Protein 9D14 (pdb70)

Foldseek 3Di:
DDAAWAEKEWEQAPVRFIWIFFTWGFHPPDQPPCWKKWKAKQNHTQPPFIWDADNVGTIFGWDADPVRDTDGHRIDGRVSVVSNVDDAAKMKMKMWIADPVPGIDIHIDIYHYYYLQAAEEEEEPACQQFLHRPDDDLPGHGFAQQQVLQVVLVVLRHAYEYEYADAPVCSVVSVVSQQPDAHPNGGHDDHGYDYQVVNRDDPVSLLVVLLSVQVSHDPVDQRYAAYTEADVVRLVSVVSNRYDLQRYWHAYSVQWIQRRVVRDTDHSVVCSVCCCVRNNRDD

Nearest PDB structures (foldseek):
  6tzy-assembly1_A  TM=9.898E-01  e=9.055E-57  Tetrahymena thermophila
  6tzy-assembly2_B  TM=9.937E-01  e=1.934E-54  Tetrahymena thermophila
  7lhk-assembly1_A  TM=9.441E-01  e=2.029E-53  Tetrahymena thermophila SB210
  6tzz-assembly1_A  TM=9.486E-01  e=2.876E-52  Tetrahymena thermophila
  6tzy-assembly3_C  TM=9.852E-01  e=1.298E-51  Tetrahymena thermophila

Radius of gyration: 19.46 Å; Cα contacts (8 Å, |Δi|>4): 618; chains: 1; bounding box: 43×50×58 Å

Sequence (283 aa):
SFSGVVDIIVVRQPDDSLKSMMPFHIRFGTLKVLDINIQITTVNDKKIEDVFMLMLPEGACYFPELNAKNEIQKKLRPSSAILKKFNLKNGYNKIQFIAESDLQGKQLIEGKIYLYNYDTKLVISDVNGTVTKSDSTIIGKEWTHDDIAELYTNIQKNGYKMVYLSSRPLYFYNYTQGYLKGIIQNGFTMPDGPILLSPDQIISSEFKGALLKDLRRVFPEEVNPIFAGFGNRDTDATACLYAGVIIIDNIFIINEQSQVEILGKQEKSSYKKINEKIQELFPRLP

InterPro domains:
  IPR013209 Lipin/Ned1/Smp2 (LNS2) [PF08235] (94-318)
  IPR023214 HAD superfamily [G3DSA:3.40.50.1000] (138-295)
  IPR026058 LIPIN family [PTHR12181] (90-319)
  IPR031315 LNS2/PITP [SM00775] (142-298)
  IPR036412 HAD-like superfamily [SSF56784] (138-281)

Solvent-accessible surface area: 14258 Å² total; per-residue (Å²): 137,22,51,6,6,8,6,0,0,0,0,75,9,81,111,88,28,13,98,6,10,21,0,31,0,33,8,24,89,19,174,69,45,160,62,48,0,75,1,12,4,41,106,149,162,11,133,109,5,90,0,52,17,27,101,98,10,5,1,17,4,30,59,98,32,113,160,116,92,96,72,120,68,62,112,10,38,26,59,31,0,100,86,2,118,20,121,110,20,96,0,53,0,30,0,18,0,105,7,152,119,49,35,141,47,87,14,93,9,49,0,8,3,8,41,76,79,21,45,0,0,1,0,16,2,18,3,0,0,3,69,77,90,123,136,65,148,28,153,51,188,23,0,99,30,0,0,35,0,0,36,30,0,49,164,13,30,1,64,0,0,4,5,6,66,63,64,23,165,23,1,79,46,5,38,28,17,9,167,51,14,124,28,128,66,66,65,14,18,80,7,0,5,6,5,5,54,40,50,13,140,53,128,196,112,42,12,50,15,0,72,46,0,38,156,10,3,16,160,136,37,99,1,4,50,0,1,4,2,17,116,120,105,14,8,70,7,5,70,156,2,38,5,104,72,61,16,1,3,20,3,50,110,131,30,80,0,54,0,35,28,93,153,60,126,8,25,5,65,108,0,17,130,58,13,117,127,20,0,62,193,56,183

Structure (mmCIF, N/CA/C/O backbone):
data_9D14
#
_entry.id   9D14
#
_cell.length_a   60.812
_cell.length_b   60.812
_cell.length_c   159.664
_cell.angle_alpha   90.000
_cell.angle_beta   90.000
_cell.angle_gamma   90.000
#
_symmetry.space_group_name_H-M   'P 43 2 2'
#
loop_
_entity.id
_entity.type
_entity.pdbx_description
1 polymer 'Nuclear elongation and deformation protein'
2 non-polymer 'MAGNESIUM ION'
3 non-polymer GLYCEROL
4 water water
#
loop_
_atom_site.group_PDB
_atom_site.id
_atom_site.type_symbol
_atom_site.label_atom_id
_atom_site.label_alt_id
_atom_site.label_comp_id
_atom_site.labe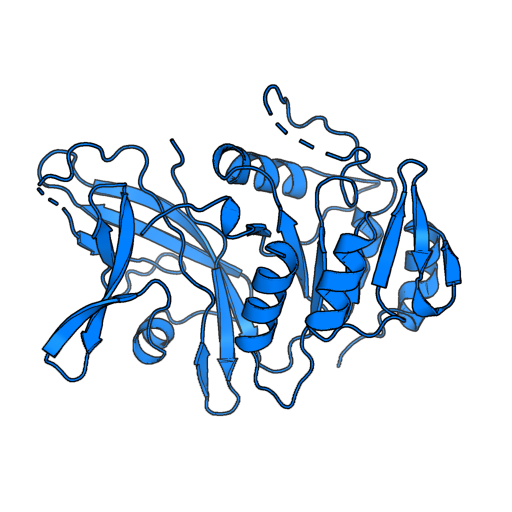l_asym_id
_atom_site.label_entity_id
_atom_site.label_seq_id
_atom_site.pdbx_PDB_ins_code
_atom_site.Cartn_x
_atom_site.Cartn_y
_atom_site.Cartn_z
_atom_site.occupancy
_atom_site.B_iso_or_equiv
_atom_site.auth_seq_id
_atom_site.auth_comp_id
_atom_site.auth_asym_id
_atom_site.auth_atom_id
_atom_site.pdbx_PDB_model_num
ATOM 1 N N . SER A 1 1 ? -7.36193 -0.28643 -19.02279 1.000 79.39247 20 SER A N 1
ATOM 2 C CA . SER A 1 1 ? -7.62338 -1.48065 -19.81081 1.000 81.69941 20 SER A CA 1
ATOM 3 C C . SER A 1 1 ? -6.63594 -2.60194 -19.49729 1.000 80.31215 20 SER A C 1
ATOM 4 O O . SER A 1 1 ? -5.58384 -2.38586 -18.90651 1.000 89.15732 20 SER A O 1
ATOM 11 N N . PHE A 1 2 ? -7.00274 -3.80464 -19.92136 1.000 76.97642 21 PHE A N 1
ATOM 12 C CA . PHE A 1 2 ? -6.28631 -5.01291 -19.54290 1.000 58.74968 21 PHE A CA 1
ATOM 13 C C . PHE A 1 2 ? -4.95100 -5.14820 -20.27335 1.000 64.18826 21 PHE A C 1
ATOM 14 O O . PHE A 1 2 ? -4.83192 -4.83764 -21.46648 1.000 59.21516 21 PHE A O 1
ATOM 31 N N . SER A 1 3 ? -3.94995 -5.65631 -19.54461 1.000 58.84793 22 SER A N 1
ATOM 32 C CA . SER A 1 3 ? -2.65033 -6.01182 -20.10887 1.000 52.95241 22 SER A CA 1
ATOM 33 C C . SER A 1 3 ? -2.31550 -7.43747 -19.68387 1.000 44.85916 22 SER A C 1
ATOM 34 O O . SER A 1 3 ? -2.09936 -7.70864 -18.49130 1.000 47.87373 22 SER A O 1
ATOM 42 N N . GLY A 1 4 ? -2.32861 -8.36748 -20.63431 1.000 43.51575 23 GLY A N 1
ATOM 43 C CA . GLY A 1 4 ? -2.00802 -9.73289 -20.28810 1.000 38.25758 23 GLY A CA 1
ATOM 44 C C . GLY A 1 4 ? -2.50181 -10.74853 -21.30595 1.000 31.29289 23 GLY A C 1
ATOM 45 O O . GLY A 1 4 ? -2.90426 -10.42274 -22.41899 1.000 30.47848 23 GLY A O 1
ATOM 49 N N . VAL A 1 5 ? -2.45340 -11.98642 -20.86868 1.000 28.47272 24 VAL A N 1
ATOM 50 C CA . VAL A 1 5 ? -2.81257 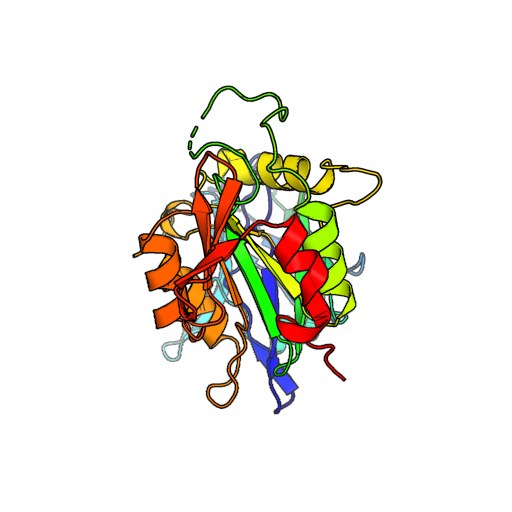-13.11816 -21.71357 1.000 31.00968 24 VAL A CA 1
ATOM 51 C C . VAL A 1 5 ? -3.76160 -14.03931 -20.94397 1.000 29.83845 24 VAL A C 1
ATOM 52 O O . VAL A 1 5 ? -3.49129 -14.45998 -19.80751 1.000 29.89741 24 VAL A O 1
ATOM 65 N N . VAL A 1 6 ? -4.88317 -14.35014 -21.56812 1.000 26.10213 25 VAL A N 1
ATOM 66 C CA . VAL A 1 6 ? -5.74808 -15.36971 -20.99614 1.000 23.93356 25 VAL A CA 1
ATOM 67 C C . VAL A 1 6 ? -5.10228 -16.73442 -21.20880 1.000 28.74645 25 VAL A C 1
ATOM 68 O O . VAL A 1 6 ? -4.57339 -17.03536 -22.29015 1.000 24.68174 25 VAL A O 1
ATOM 81 N N . ASP A 1 7 ? -5.02581 -17.52865 -20.14105 1.000 24.15996 26 ASP A N 1
ATOM 82 C CA . ASP A 1 7 ? -4.36959 -18.82908 -20.20358 1.000 23.59073 26 ASP A CA 1
ATOM 83 C C . ASP A 1 7 ? -4.78475 -19.59014 -21.45186 1.000 25.39006 26 ASP A C 1
ATOM 84 O O . ASP A 1 7 ? -5.96776 -19.68960 -21.77732 1.000 26.08239 26 ASP A O 1
ATOM 93 N N . ILE A 1 8 ? -3.82991 -20.25723 -22.07297 1.000 23.37991 27 ILE A N 1
ATOM 94 C CA . ILE A 1 8 ? -4.04272 -20.87396 -23.37340 1.000 24.28794 27 ILE A CA 1
ATOM 95 C C . ILE A 1 8 ? -3.93295 -22.36684 -23.20261 1.000 25.22249 27 ILE A C 1
ATOM 96 O O . ILE A 1 8 ? -3.07310 -22.83504 -22.44504 1.000 25.67122 27 ILE A O 1
ATOM 112 N N . ILE A 1 9 ? -4.85025 -23.10405 -23.83879 1.000 25.96620 28 ILE A N 1
ATOM 113 C CA . ILE A 1 9 ? -4.86691 -24.55878 -23.82292 1.000 25.40943 28 ILE A CA 1
ATOM 114 C C . ILE A 1 9 ? -4.61614 -25.07720 -25.23170 1.000 25.22941 28 ILE A C 1
ATOM 115 O O . ILE A 1 9 ? -5.27015 -24.63985 -26.18697 1.000 26.32232 28 ILE A O 1
ATOM 131 N N . VAL A 1 10 ? -3.76061 -26.08684 -25.31159 1.000 25.55979 29 VAL A N 1
ATOM 132 C CA . VAL A 1 10 ? -3.28423 -26.72959 -26.53526 1.000 27.88114 29 VAL A CA 1
ATOM 133 C C . VAL A 1 10 ? -3.40109 -28.21782 -26.27543 1.000 28.77148 29 VAL A C 1
ATOM 134 O O . VAL A 1 10 ? -3.12223 -28.68538 -25.16119 1.000 28.68694 29 VAL A O 1
ATOM 147 N N . VAL A 1 11 ? -3.86636 -28.94907 -27.27851 1.000 30.40941 30 VAL A N 1
ATOM 148 C CA . VAL A 1 11 ? -4.05360 -30.38773 -27.17135 1.000 26.65240 30 VAL A CA 1
ATOM 149 C C . VAL A 1 11 ? -3.36411 -31.08786 -28.35361 1.000 26.51567 30 VAL A C 1
ATOM 150 O O . VAL A 1 11 ? -3.66351 -30.82684 -29.53041 1.000 36.26505 30 VAL A O 1
ATOM 163 N N . ARG A 1 12 ? -2.53459 -32.04609 -28.01656 1.000 29.70143 31 ARG A N 1
ATOM 164 C CA . ARG A 1 12 ? -1.89094 -32.90609 -28.99286 1.000 34.52873 31 ARG A CA 1
ATOM 165 C C . ARG A 1 12 ? -2.86273 -33.98292 -29.44232 1.000 41.75162 31 ARG A C 1
ATOM 166 O O . ARG A 1 12 ? -3.44525 -34.68264 -28.60669 1.000 38.57951 31 ARG A O 1
ATOM 187 N N . GLN A 1 13 ? -3.05925 -34.08931 -30.78779 1.000 38.27173 32 GLN A N 1
ATOM 188 C CA . GLN A 1 13 ? -3.98527 -35.02842 -31.37931 1.000 43.21443 32 GLN A CA 1
ATOM 189 C C . GLN A 1 13 ? -3.28688 -36.34871 -31.57246 1.000 44.42094 32 GLN A C 1
ATOM 190 O O . GLN A 1 13 ? -2.05268 -36.41743 -31.57304 1.000 43.11263 32 GLN A O 1
ATOM 204 N N . PRO A 1 14 ? -4.04603 -37.43501 -31.69887 1.000 43.16634 33 PRO A N 1
ATOM 205 C CA . PRO A 1 14 ? -3.39042 -38.74419 -31.91357 1.000 59.86407 33 PRO A CA 1
ATOM 206 C C . PRO A 1 14 ? -2.64297 -38.90103 -33.24402 1.000 50.36313 33 PRO A C 1
ATOM 207 O O . PRO A 1 14 ? -1.84984 -39.85518 -33.37685 1.000 48.57792 33 PRO A O 1
ATOM 218 N N . ASP A 1 15 ? -2.87484 -38.02601 -34.21992 1.000 48.72143 34 ASP A N 1
ATOM 219 C CA . ASP A 1 15 ? -2.03890 -37.95612 -35.41383 1.000 59.79074 34 ASP A CA 1
ATOM 220 C C . ASP A 1 15 ? -0.83024 -37.05200 -35.22048 1.000 56.21204 34 ASP A C 1
ATOM 221 O O . ASP A 1 15 ? -0.11554 -36.77949 -36.18130 1.000 61.21498 34 ASP A O 1
ATOM 230 N N . ASP A 1 16 ? -0.61640 -36.55322 -34.01053 1.000 53.15309 35 ASP A N 1
ATOM 231 C CA . ASP A 1 16 ? 0.51548 -35.74194 -33.54829 1.000 56.22500 35 ASP A CA 1
ATOM 232 C C . ASP A 1 16 ? 0.37545 -34.25263 -33.92321 1.000 50.99609 35 ASP A C 1
ATOM 233 O O . ASP A 1 16 ? 1.23457 -33.44923 -33.54224 1.000 53.99145 35 ASP A O 1
ATOM 242 N N . SER A 1 17 ? -0.69237 -33.84894 -34.60670 1.000 50.15949 36 SER A N 1
ATOM 243 C CA . SER A 1 17 ? -0.95942 -32.43288 -34.80251 1.000 43.10809 36 SER A CA 1
ATOM 244 C C . SER A 1 17 ? -1.35774 -31.76933 -33.46684 1.000 41.87308 36 SER A C 1
ATOM 245 O O . SER A 1 17 ? -1.57587 -32.42114 -32.43382 1.000 38.72840 36 SER A O 1
ATOM 253 N N . LEU A 1 18 ? -1.42538 -30.44583 -33.49377 1.000 40.95343 37 LEU A N 1
ATOM 254 C CA . LEU A 1 18 ? -1.79532 -29.65459 -32.33184 1.000 38.01675 37 LEU A CA 1
ATOM 255 C C . LEU A 1 18 ? -2.97376 -28.75289 -32.66318 1.000 40.45631 37 LEU A C 1
ATOM 256 O O . LEU A 1 18 ? -3.02828 -28.14651 -33.73033 1.000 40.01592 37 LEU A O 1
ATOM 272 N N . LYS A 1 19 ? -3.89657 -28.65270 -31.72084 1.000 34.47260 38 LYS A N 1
ATOM 273 C CA . LYS A 1 19 ? -5.03858 -27.76115 -31.77849 1.000 34.44198 38 LYS A CA 1
ATOM 274 C C . LYS A 1 19 ? -4.99109 -26.91054 -30.51682 1.000 36.60740 38 LYS A C 1
ATOM 275 O O . LYS A 1 19 ? -4.54362 -27.36361 -29.45061 1.000 29.11212 38 LYS A O 1
ATOM 294 N N . SER A 1 20 ? -5.44193 -25.67089 -30.62299 1.000 31.03641 39 SER A N 1
ATOM 295 C CA . SER A 1 20 ? -5.48538 -24.85851 -29.42300 1.000 30.94062 39 SER A CA 1
ATOM 296 C C . SER A 1 20 ? -6.81330 -24.14310 -29.37118 1.000 30.31809 39 SER A C 1
ATOM 297 O O . SER A 1 20 ? -7.48485 -23.97299 -30.38625 1.000 30.69356 39 SER A O 1
ATOM 305 N N . MET A 1 21 ? -7.14638 -23.69374 -28.15417 1.000 25.94100 40 MET A N 1
ATOM 306 C CA A MET A 1 21 ? -8.17256 -22.69583 -27.94546 0.537 31.24163 40 MET A CA 1
ATOM 307 C CA B MET A 1 21 ? -8.18106 -22.70131 -27.95025 0.463 31.10004 40 MET A CA 1
ATOM 308 C C . MET A 1 21 ? -7.67355 -21.35257 -28.48010 1.000 31.85920 40 MET A C 1
ATOM 309 O O . MET A 1 21 ? -6.47300 -21.18280 -28.71331 1.000 29.70079 40 MET A O 1
ATOM 334 N N . PRO A 1 22 ? -8.56997 -20.36329 -28.63616 1.000 32.44204 41 PRO A N 1
ATOM 335 C CA . PRO A 1 22 ? -8.13980 -19.04928 -29.13658 1.000 31.04191 41 PRO A CA 1
ATOM 336 C C . PRO A 1 22 ? -7.17211 -18.35679 -28.19302 1.000 35.58762 41 PRO A C 1
ATOM 337 O O . PRO A 1 22 ? -7.20617 -18.49669 -26.96287 1.000 29.39124 41 PRO A O 1
ATOM 348 N N . PHE A 1 23 ? -6.25708 -17.64341 -28.80274 1.000 24.98940 42 PHE A N 1
ATOM 349 C CA . PHE A 1 23 ? -5.33040 -16.80024 -28.05605 1.000 29.22845 42 PHE A CA 1
ATOM 350 C C . PHE A 1 23 ? -5.96359 -15.44128 -27.80990 1.000 35.13443 42 PHE A C 1
ATOM 351 O O . PHE A 1 23 ? -6.27885 -14.73778 -28.76128 1.000 34.23616 42 PHE A O 1
ATOM 368 N N . HIS A 1 24 ? -6.13178 -15.05756 -26.54959 1.000 31.14189 43 HIS A N 1
ATOM 369 C CA . HIS A 1 24 ? -6.62445 -13.73178 -26.17664 1.000 27.39215 43 HIS A CA 1
ATOM 370 C C . HIS A 1 24 ? -5.48837 -13.02751 -25.45903 1.000 28.62682 43 HIS A C 1
ATOM 371 O O . HIS A 1 24 ? -5.20329 -13.33972 -24.29846 1.000 27.96647 43 HIS A O 1
ATOM 385 N N . ILE A 1 25 ? -4.85458 -12.09087 -26.14503 1.000 30.35409 44 ILE A N 1
ATOM 386 C CA . ILE A 1 25 ? -3.78518 -11.30040 -25.56136 1.000 35.06830 44 ILE A CA 1
ATOM 387 C C . ILE A 1 25 ? -4.01991 -9.83358 -25.87707 1.000 35.99319 44 ILE A C 1
ATOM 388 O O . ILE A 1 25 ? -4.48065 -9.48827 -26.97087 1.000 41.97174 44 ILE A O 1
ATOM 404 N N . ARG A 1 26 ? -3.66081 -8.97477 -24.92571 1.000 41.56284 45 ARG A N 1
ATOM 405 C CA . ARG A 1 26 ? -3.88404 -7.54277 -25.03920 1.000 45.04565 45 ARG A CA 1
ATOM 406 C C . ARG A 1 26 ? -2.67238 -6.79652 -24.50133 1.000 45.70667 45 ARG A C 1
ATOM 407 O O . ARG A 1 26 ? -2.16523 -7.12021 -23.42463 1.000 35.38455 45 ARG A O 1
ATOM 428 N N . PHE A 1 27 ? -2.23186 -5.78910 -25.22932 1.000 55.11768 46 PHE A N 1
ATOM 429 C CA . PHE A 1 27 ? -1.19777 -4.87736 -24.75341 1.000 53.29804 46 PHE A CA 1
ATOM 430 C C . PHE A 1 27 ? -1.89151 -3.61831 -24.27171 1.000 69.17325 46 PHE A C 1
ATOM 431 O O . PHE A 1 27 ? -2.48348 -2.89111 -25.07974 1.000 76.10475 46 PHE A O 1
ATOM 448 N N . GLY A 1 28 ? -1.86730 -3.40596 -22.94647 1.000 62.87872 47 GLY A N 1
ATOM 449 C CA . GLY A 1 28 ? -2.53772 -2.27476 -22.33540 1.000 79.37411 47 GLY A CA 1
ATOM 450 C C . GLY A 1 28 ? -1.81881 -0.96329 -22.56113 1.000 96.51970 47 GLY A C 1
ATOM 451 O O . GLY A 1 28 ? -2.45213 0.07115 -22.80798 1.000 96.30928 47 GLY A O 1
ATOM 455 N N . THR A 1 29 ? -0.48759 -0.99944 -22.47960 1.000 113.92911 48 THR A N 1
ATOM 456 C CA . THR A 1 29 ? 0.29570 0.21121 -22.69462 1.000 110.52696 48 THR A CA 1
ATOM 457 C C . THR A 1 29 ? 0.04109 0.78318 -24.08478 1.000 109.58142 48 THR A C 1
ATOM 458 O O . THR A 1 29 ? -0.26621 1.97211 -24.23321 1.000 113.56321 48 THR A O 1
ATOM 469 N N . LEU A 1 30 ? 0.15840 -0.05367 -25.11654 1.000 113.36993 49 LEU A N 1
ATOM 470 C CA . LEU A 1 30 ? 0.06483 0.43296 -26.48720 1.000 113.98888 49 LEU A CA 1
ATOM 471 C C . LEU A 1 30 ? -1.25207 1.16435 -26.70557 1.000 105.27252 49 LEU A C 1
ATOM 472 O O . LEU A 1 30 ? -2.31501 0.73776 -26.24514 1.000 101.91132 49 LEU A O 1
ATOM 488 N N . LYS A 1 31 ? -1.16297 2.28097 -27.41321 1.000 104.27485 50 LYS A N 1
ATOM 489 C CA . LYS A 1 31 ? -2.26411 3.21522 -27.56897 1.000 114.90746 50 LYS A CA 1
ATOM 490 C C . LYS A 1 31 ? -2.43562 3.55706 -29.03783 1.000 103.83533 50 LYS A C 1
ATOM 491 O O . LYS A 1 31 ? -3.37254 3.09446 -29.69554 1.000 104.46650 50 LYS A O 1
ATOM 510 N N . VAL A 1 32 ? -1.51982 4.37743 -29.54421 1.000 110.02833 51 VAL A N 1
ATOM 511 C CA . VAL A 1 32 ? -1.48734 4.78987 -30.93924 1.000 118.07669 51 VAL A CA 1
ATOM 512 C C . VAL A 1 32 ? -0.98640 3.63625 -31.79971 1.000 109.49735 51 VAL A C 1
ATOM 513 O O . VAL A 1 32 ? 0.21724 3.49959 -32.05273 1.000 108.24430 51 VAL A O 1
ATOM 526 N N . LEU A 1 33 ? -1.91101 2.79393 -32.25100 1.000 111.59212 52 LEU A N 1
ATOM 527 C CA . LEU A 1 33 ? -1.56060 1.71944 -33.16501 1.000 113.81202 52 LEU A CA 1
ATOM 528 C C . LEU A 1 33 ? -1.35431 2.18751 -34.60000 1.000 118.15854 52 LEU A C 1
ATOM 529 O O . LEU A 1 33 ? -0.81910 1.41823 -35.40379 1.000 126.37245 52 LEU A O 1
ATOM 545 N N . ASP A 1 34 ? -1.74099 3.41265 -34.94228 1.000 108.00791 53 ASP A N 1
ATOM 546 C CA . ASP A 1 34 ? -1.68916 3.85445 -36.33243 1.000 107.30359 53 ASP A CA 1
ATOM 547 C C . ASP A 1 34 ? -0.31896 3.56098 -36.92624 1.000 106.59234 53 ASP A C 1
ATOM 548 O O . ASP A 1 34 ? -0.13571 3.64078 -38.13452 1.000 112.37714 53 ASP A O 1
ATOM 557 N N . ILE A 1 38 ? 3.58287 -2.34185 -35.81601 1.000 65.45722 57 ILE A N 1
ATOM 558 C CA . ILE A 1 38 ? 3.63833 -3.19830 -34.62143 1.000 57.92732 57 ILE A CA 1
ATOM 559 C C . ILE A 1 38 ? 3.65184 -4.67156 -34.99659 1.000 59.10090 57 ILE A C 1
ATOM 560 O O . ILE A 1 38 ? 2.70162 -5.18389 -35.56451 1.000 65.81621 57 ILE A O 1
ATOM 576 N N . ASN A 1 39 ? 4.73485 -5.35717 -34.66195 1.000 57.56134 58 ASN A N 1
ATOM 577 C CA . ASN A 1 39 ? 4.84587 -6.80120 -34.81372 1.000 51.34382 58 ASN A CA 1
ATOM 578 C C . ASN A 1 39 ? 4.99534 -7.40656 -33.42609 1.000 45.24126 58 ASN A C 1
ATOM 579 O O . ASN A 1 39 ? 5.66914 -6.82202 -32.56083 1.000 43.62829 58 ASN A O 1
ATOM 590 N N . ILE A 1 40 ? 4.39126 -8.57857 -33.22079 1.000 40.70083 59 ILE A N 1
ATOM 591 C CA . ILE A 1 40 ? 4.44548 -9.27623 -31.93782 1.000 38.19694 59 ILE A CA 1
ATOM 592 C C . ILE A 1 40 ? 5.23876 -10.56413 -32.11977 1.000 46.97251 59 ILE A C 1
ATOM 593 O O . ILE A 1 40 ? 4.88280 -11.40996 -32.94166 1.000 40.32114 59 ILE A O 1
ATOM 609 N N . GLN A 1 41 ? 6.27579 -10.73538 -31.31713 1.000 36.94656 60 GLN A N 1
ATOM 610 C CA . GLN A 1 41 ? 7.09772 -11.93239 -31.29974 1.000 35.70997 60 GLN A CA 1
ATOM 611 C C . GLN A 1 41 ? 6.79455 -12.71427 -30.03492 1.000 39.83268 60 GLN A C 1
ATOM 612 O O . GLN A 1 41 ? 6.13944 -12.19650 -29.13411 1.000 35.18031 60 GLN A O 1
ATOM 626 N N . ILE A 1 42 ? 7.23701 -13.97762 -29.99318 1.000 38.35537 61 ILE A N 1
ATOM 627 C CA . ILE A 1 42 ? 6.83492 -14.94031 -28.96343 1.000 36.05832 61 ILE A CA 1
ATOM 628 C C . ILE A 1 42 ? 8.05451 -15.65855 -28.41049 1.000 38.43428 61 ILE A C 1
ATOM 629 O O . ILE A 1 42 ? 8.95094 -16.04583 -29.16331 1.000 39.03234 61 ILE A O 1
ATOM 645 N N . THR A 1 43 ? 8.08747 -15.85507 -27.10125 1.000 34.87495 62 THR A N 1
ATOM 646 C CA A THR A 1 43 ? 9.09417 -16.69884 -26.46446 0.779 37.05571 62 THR A CA 1
ATOM 647 C CA B THR A 1 43 ? 9.09262 -16.70937 -26.48396 0.221 37.21425 62 THR A CA 1
ATOM 648 C C . THR A 1 43 ? 8.35064 -17.67980 -25.57978 1.000 37.60888 62 THR A C 1
ATOM 649 O O . THR A 1 43 ? 7.37205 -17.30340 -24.92115 1.000 37.01429 62 THR A O 1
ATOM 668 N N . VAL A 1 44 ? 8.77069 -18.94192 -25.61711 1.000 38.80829 63 VAL A N 1
ATOM 669 C CA . VAL A 1 44 ? 8.13574 -20.02185 -24.85075 1.000 34.64152 63 VAL A CA 1
ATOM 670 C C . VAL A 1 44 ? 9.21897 -20.64908 -23.99604 1.000 44.01518 63 VAL A C 1
ATOM 671 O O . VAL A 1 44 ? 10.23936 -21.09401 -24.53070 1.000 40.18680 63 VAL A O 1
ATOM 684 N N . ASN A 1 45 ? 9.00026 -20.68608 -22.67631 1.000 37.99407 64 ASN A N 1
ATOM 685 C CA . ASN A 1 45 ? 9.98463 -21.22174 -21.73314 1.000 41.71433 64 ASN A CA 1
ATOM 686 C C . ASN A 1 45 ? 11.33820 -20.54551 -21.91163 1.000 42.40664 64 ASN A C 1
ATOM 687 O O . ASN A 1 45 ? 12.38477 -21.18605 -21.85366 1.000 43.08786 64 ASN A O 1
ATOM 698 N N . ASP A 1 46 ? 11.29733 -19.23867 -22.16123 1.000 47.13744 65 ASP A N 1
ATOM 699 C CA . ASP A 1 46 ? 12.47356 -18.38921 -22.25505 1.000 46.21991 65 ASP A CA 1
ATOM 700 C C . ASP A 1 46 ? 13.29355 -18.67245 -23.49904 1.000 48.97899 65 ASP A C 1
ATOM 701 O O . ASP A 1 46 ? 14.47663 -18.36362 -23.52413 1.000 52.64891 65 ASP A O 1
ATOM 710 N N . LYS A 1 47 ? 12.69237 -19.23056 -24.55244 1.000 46.18284 66 LYS A N 1
ATOM 711 C CA . LYS A 1 47 ? 13.36648 -19.43777 -25.83312 1.000 51.56174 66 LYS A CA 1
ATOM 712 C C . LYS A 1 47 ? 12.57070 -18.71118 -26.91837 1.000 52.61260 66 LYS A C 1
ATOM 713 O O . LYS A 1 47 ? 11.38331 -18.98066 -27.12389 1.000 42.29715 66 LYS A O 1
ATOM 732 N N . LYS A 1 48 ? 13.20786 -17.77146 -27.59991 1.000 42.02500 67 LYS A N 1
ATOM 733 C CA . LYS A 1 48 ? 12.54547 -17.08400 -28.70173 1.000 44.67175 67 LYS A CA 1
ATOM 734 C C . LYS A 1 48 ? 12.11004 -18.09527 -29.75995 1.000 50.97948 67 LYS A C 1
ATOM 735 O O . LYS A 1 48 ? 12.86130 -19.01379 -30.10730 1.000 48.02109 67 LYS A O 1
ATOM 754 N N . ILE A 1 49 ? 10.87438 -17.96107 -30.23162 1.000 42.04925 68 ILE A N 1
ATOM 755 C CA . ILE A 1 49 ? 10.36171 -18.79980 -31.30671 1.000 45.03057 68 ILE A CA 1
ATOM 756 C C . ILE A 1 49 ? 10.59135 -18.07962 -32.62668 1.000 50.66171 68 ILE A C 1
ATOM 757 O O . ILE A 1 49 ? 10.09375 -16.96872 -32.83279 1.000 48.06711 68 ILE A O 1
ATOM 773 N N . GLU A 1 50 ? 11.29357 -18.73282 -33.53781 1.000 48.28946 69 GLU A N 1
ATOM 774 C CA . GLU A 1 50 ? 11.58475 -18.15482 -34.84114 1.000 50.37244 69 GLU A CA 1
ATOM 775 C C . GLU A 1 50 ? 10.46945 -18.44014 -35.83583 1.000 54.35090 69 GLU A C 1
ATOM 776 O O . GLU A 1 50 ? 9.81961 -19.48803 -35.78764 1.000 61.84824 69 GLU A O 1
ATOM 788 N N . ASP A 1 51 ? 10.25624 -17.48906 -36.75238 1.000 59.87485 70 ASP A N 1
ATOM 789 C CA . ASP A 1 51 ? 9.29571 -17.65245 -37.84818 1.000 77.48114 70 ASP A CA 1
ATOM 790 C C . ASP A 1 51 ? 7.85415 -17.72118 -37.34819 1.000 66.61043 70 ASP A C 1
ATOM 791 O O . ASP A 1 51 ? 6.99447 -18.36343 -37.96197 1.000 72.47503 70 ASP A O 1
ATOM 800 N N . VAL A 1 52 ? 7.57013 -17.08851 -36.22167 1.000 56.93631 71 VAL A N 1
ATOM 801 C CA . VAL A 1 52 ? 6.20433 -16.94446 -35.74161 1.000 56.27440 71 VAL A CA 1
ATOM 802 C C . VAL A 1 52 ? 5.98588 -15.49349 -35.34009 1.000 47.61019 71 VAL A C 1
ATOM 803 O O . VAL A 1 52 ? 6.82778 -14.88710 -34.67416 1.000 51.90561 71 VAL A O 1
ATOM 816 N N . PHE A 1 53 ? 4.85817 -14.93067 -35.74625 1.000 45.82673 72 PHE A N 1
ATOM 817 C CA . PHE A 1 53 ? 4.55208 -13.55879 -35.37957 1.000 47.08965 72 PHE A CA 1
ATOM 818 C C . PHE A 1 53 ? 3.04738 -13.35612 -35.34524 1.000 44.65448 72 PHE A C 1
ATOM 819 O O . PHE A 1 53 ? 2.29221 -14.07904 -35.98334 1.000 42.33316 72 PHE A O 1
ATOM 836 N N . MET A 1 54 ? 2.62164 -12.36683 -34.57827 1.000 39.83033 73 MET A N 1
ATOM 837 C CA . MET A 1 54 ? 1.23809 -11.95120 -34.50436 1.000 39.67827 73 MET A CA 1
ATOM 838 C C . MET A 1 54 ? 1.21249 -10.48349 -34.90532 1.000 38.58875 73 MET A C 1
ATOM 839 O O . MET A 1 54 ? 2.24518 -9.78323 -34.92982 1.000 38.26970 73 MET A O 1
ATOM 853 N N . LEU A 1 55 ? 0.01392 -10.02691 -35.22727 1.000 37.18374 74 LEU A N 1
ATOM 854 C CA . LEU A 1 55 ? -0.23277 -8.63845 -35.57988 1.000 40.26687 74 LEU A CA 1
ATOM 855 C C . LEU A 1 55 ? -1.31015 -8.12432 -34.64348 1.000 34.27779 74 LEU A C 1
ATOM 856 O O . LEU A 1 55 ? -1.95438 -8.90050 -33.94261 1.000 38.45700 74 LEU A O 1
ATOM 872 N N . MET A 1 56 ? -1.49376 -6.80515 -34.62257 1.000 43.25859 75 MET A N 1
ATOM 873 C CA . MET A 1 56 ? -2.40498 -6.16624 -33.67921 1.000 41.22066 75 MET A CA 1
ATOM 874 C C . MET A 1 56 ? -3.42755 -5.28768 -34.38575 1.000 48.19666 75 MET A C 1
ATOM 875 O O . MET A 1 56 ? -3.08863 -4.54509 -35.30701 1.000 48.99592 75 MET A O 1
ATOM 889 N N . LEU A 1 57 ? -4.66883 -5.35449 -33.91678 1.000 49.16632 76 LEU A N 1
ATOM 890 C CA . LEU A 1 57 ? -5.76250 -4.53370 -34.39992 1.000 54.37656 76 LEU A CA 1
ATOM 891 C C . LEU A 1 57 ? -5.75628 -3.19393 -33.68324 1.000 71.49603 76 LEU A C 1
ATOM 892 O O . LEU A 1 57 ? -5.15469 -3.06468 -32.61483 1.000 62.51528 76 LEU A O 1
ATOM 908 N N . PRO A 1 58 ? -6.43895 -2.18232 -34.24201 1.000 78.92716 77 PRO A N 1
ATOM 909 C CA . PRO A 1 58 ? -6.47860 -0.86318 -33.57066 1.000 87.48350 77 PRO A CA 1
ATOM 910 C C . PRO A 1 58 ? -6.90397 -0.94431 -32.10922 1.000 79.14372 77 PRO A C 1
ATOM 911 O O . PRO A 1 58 ? -6.30463 -0.28754 -31.24814 1.000 74.81392 77 PRO A O 1
ATOM 922 N N . GLU A 1 59 ? -7.92766 -1.74619 -31.80965 1.000 74.63023 78 GLU A N 1
ATOM 923 C CA . GLU A 1 59 ? -8.43003 -1.91529 -30.44854 1.000 87.86708 78 GLU A CA 1
ATOM 924 C C . GLU A 1 59 ? -7.48098 -2.68805 -29.52840 1.000 79.01023 78 GLU A C 1
ATOM 925 O O . GLU A 1 59 ? -7.76654 -2.78838 -28.33011 1.000 92.00430 78 GLU A O 1
ATOM 937 N N . GLY A 1 60 ? -6.37102 -3.22745 -30.04000 1.000 68.40589 79 GLY A N 1
ATOM 938 C CA . GLY A 1 60 ? -5.34639 -3.85087 -29.21548 1.000 58.41525 79 GLY A CA 1
ATOM 939 C C . GLY A 1 60 ? -5.30889 -5.37450 -29.23170 1.000 47.15482 79 GLY A C 1
ATOM 940 O O . GLY A 1 60 ? -4.30707 -5.95563 -28.78009 1.000 53.90742 79 GLY A O 1
ATOM 944 N N . ALA A 1 61 ? -6.35232 -6.03946 -29.72208 1.000 56.45245 80 ALA A N 1
ATOM 945 C CA . ALA A 1 61 ? -6.34113 -7.49593 -29.80094 1.000 52.95563 80 ALA A CA 1
ATOM 946 C C . ALA A 1 61 ? -5.40232 -7.96694 -30.91133 1.000 48.02649 80 ALA A C 1
ATOM 947 O O . ALA A 1 61 ? -5.34662 -7.38906 -32.00891 1.000 44.45266 80 ALA A O 1
ATOM 954 N N . CYS A 1 62 ? -4.63948 -9.00796 -30.59376 1.000 41.69931 81 CYS A N 1
ATOM 955 C CA . CYS A 1 62 ? -3.64094 -9.59769 -31.47735 1.000 35.06876 81 CYS A CA 1
ATOM 956 C C . CYS A 1 62 ? -4.12232 -10.86864 -32.15889 1.000 35.43198 81 CYS A C 1
ATOM 957 O O . CYS A 1 62 ? -4.93250 -11.60741 -31.62429 1.000 34.98236 81 CYS A O 1
ATOM 965 N N . TYR A 1 63 ? -3.57213 -11.11881 -33.33911 1.000 31.65862 82 TYR A N 1
ATOM 966 C CA . TYR A 1 63 ? -4.00641 -12.24225 -34.15349 1.000 35.70451 82 TYR A CA 1
ATOM 967 C C . TYR A 1 63 ? -2.83815 -12.82172 -34.94675 1.000 35.45178 82 TYR A C 1
ATOM 968 O O . TYR A 1 63 ? -1.78047 -12.19202 -35.16203 1.000 31.54393 82 TYR A O 1
ATOM 986 N N . PHE A 1 64 ? -3.08234 -14.03778 -35.42107 1.000 35.21304 83 PHE A N 1
ATOM 987 C CA . PHE A 1 64 ? -2.17206 -14.71461 -36.33178 1.000 32.54556 83 PHE A CA 1
ATOM 988 C C . PHE A 1 64 ? -2.62680 -14.47556 -37.76333 1.000 41.11344 83 PHE A C 1
ATOM 989 O O . PHE A 1 64 ? -3.76976 -14.80781 -38.09191 1.000 33.08176 83 PHE A O 1
ATOM 1006 N N . PRO A 1 65 ? -1.81343 -13.86521 -38.62130 1.000 36.82530 84 PRO A N 1
ATOM 1007 C CA . PRO A 1 65 ? -2.24953 -13.66991 -40.01732 1.000 35.35371 84 PRO A CA 1
ATOM 1008 C C . PRO A 1 65 ? -2.14080 -14.99408 -40.75756 1.000 46.71081 84 PRO A C 1
ATOM 1009 O O . PRO A 1 65 ? -1.13039 -15.69649 -40.65162 1.000 43.09581 84 PRO A O 1
ATOM 1020 N N . GLU A 1 66 ? -3.18694 -15.31807 -41.52090 1.000 43.80923 85 GLU A N 1
ATOM 1021 C CA . GLU A 1 66 ? -3.28292 -16.59160 -42.23070 1.000 41.87514 85 GLU A CA 1
ATOM 1022 C C . GLU A 1 66 ? -3.97897 -16.32839 -43.54421 1.000 46.92436 85 GLU A C 1
ATOM 1023 O O . GLU A 1 66 ? -5.07124 -15.76090 -43.54902 1.000 47.46317 85 GLU A O 1
ATOM 1035 N N . LEU A 1 67 ? -3.36062 -16.76057 -44.63347 1.000 46.98154 86 LEU A N 1
ATOM 1036 C CA . LEU A 1 67 ? -3.94256 -16.59636 -45.95382 1.000 48.98696 86 LEU A CA 1
ATOM 1037 C C . LEU A 1 67 ? -5.12608 -17.54325 -46.12129 1.000 44.51992 86 LEU A C 1
ATOM 1038 O O . LEU A 1 67 ? -5.19171 -18.60930 -45.49316 1.000 45.21476 86 LEU A O 1
ATOM 1054 N N . ASN A 1 68 ? -6.13380 -17.08230 -46.86360 1.000 51.26605 87 ASN A N 1
ATOM 1055 C CA . ASN A 1 68 ? -7.24111 -17.94676 -47.22417 1.000 56.35927 87 ASN A CA 1
ATOM 1056 C C . ASN A 1 68 ? -7.03510 -18.32985 -48.69543 1.000 47.77496 87 ASN A C 1
ATOM 1057 O O . ASN A 1 68 ? -6.07286 -17.90595 -49.35223 1.000 49.23122 87 ASN A O 1
ATOM 1068 N N . ALA A 1 69 ? -7.94115 -19.15392 -49.22096 1.000 49.50947 88 ALA A N 1
ATOM 1069 C CA . ALA A 1 69 ? -7.76282 -19.65534 -50.58849 1.000 54.27579 88 ALA A CA 1
ATOM 1070 C C . ALA A 1 69 ? -7.97647 -18.58014 -51.64812 1.000 59.78606 88 ALA A C 1
ATOM 1071 O O . ALA A 1 69 ? -7.71804 -18.82984 -52.84867 1.000 57.38808 88 ALA A O 1
ATOM 1078 N N . LYS A 1 70 ? -8.43173 -17.38898 -51.24237 1.000 53.74062 89 LYS A N 1
ATOM 1079 C CA . LYS A 1 70 ? -8.49533 -16.25762 -52.16704 1.000 57.15953 89 LYS A CA 1
ATOM 1080 C C . LYS A 1 70 ? -7.27836 -15.36490 -52.02199 1.000 61.40910 89 LYS A C 1
ATOM 1081 O O . LYS A 1 70 ? -7.24230 -14.27415 -52.59965 1.000 59.26975 89 LYS A O 1
ATOM 1100 N N . ASN A 1 71 ? -6.28844 -15.80178 -51.24020 1.000 54.34577 90 ASN A N 1
ATOM 1101 C CA . ASN A 1 71 ? -5.04072 -15.06190 -51.03764 1.000 59.66746 90 ASN A CA 1
ATOM 1102 C C . ASN A 1 71 ? -5.29493 -13.71200 -50.35688 1.000 60.73610 90 ASN A C 1
ATOM 1103 O O . ASN A 1 71 ? -4.61685 -12.71414 -50.60399 1.000 64.56081 90 ASN A O 1
ATOM 1114 N N . GLU A 1 72 ? -6.26272 -13.70132 -49.45732 1.000 54.34852 91 GLU A N 1
ATOM 1115 C CA . GLU A 1 72 ? -6.54362 -12.59357 -48.55758 1.000 54.62038 91 GLU A CA 1
ATOM 1116 C C . GLU A 1 72 ? -6.07602 -12.98052 -47.18040 1.000 52.69797 91 GLU A C 1
ATOM 1117 O O . GLU A 1 72 ? -6.19291 -14.14671 -46.79879 1.000 52.01399 91 GLU A O 1
ATOM 1129 N N . ILE A 1 73 ? -5.59804 -11.99290 -46.42199 1.000 54.24458 92 ILE A N 1
ATOM 1130 C CA . ILE A 1 73 ? -5.15860 -12.22030 -45.04822 1.000 46.13252 92 ILE A CA 1
ATOM 1131 C C . ILE A 1 73 ? -6.36983 -12.36255 -44.14092 1.000 49.33444 92 ILE A C 1
ATOM 1132 O O . ILE A 1 73 ? -7.22525 -11.47826 -44.09016 1.000 56.86384 92 ILE A O 1
ATOM 1148 N N . GLN A 1 74 ? -6.45727 -13.49033 -43.44857 1.000 40.49436 93 GLN A N 1
ATOM 1149 C CA . GLN A 1 74 ? -7.47561 -13.74354 -42.45033 1.000 41.33507 93 GLN A CA 1
ATOM 1150 C C . GLN A 1 74 ? -6.84357 -13.53645 -41.07141 1.000 42.69950 93 GLN A C 1
ATOM 1151 O O . GLN A 1 74 ? -5.67162 -13.84919 -40.84339 1.000 44.64522 93 GLN A O 1
ATOM 1165 N N . LYS A 1 75 ? -7.63884 -13.04100 -40.14039 1.000 39.54398 94 LYS A N 1
ATOM 1166 C CA . LYS A 1 75 ? -7.15978 -12.71671 -38.79478 1.000 37.38794 94 LYS A CA 1
ATOM 1167 C C . LYS A 1 75 ? -7.63708 -13.82022 -37.85156 1.000 42.25385 94 LYS A C 1
ATOM 1168 O O . LYS A 1 75 ? -8.81475 -13.88721 -37.48862 1.000 52.64875 94 LYS A O 1
ATOM 1187 N N . LYS A 1 76 ? -6.72777 -14.71643 -37.49495 1.000 37.82500 95 LYS A N 1
ATOM 1188 C CA . LYS A 1 76 ? -7.05399 -15.89393 -36.70617 1.000 32.28996 95 LYS A CA 1
ATOM 1189 C C . LYS A 1 76 ? -6.63322 -15.73133 -35.25215 1.000 35.17564 95 LYS A C 1
ATOM 1190 O O . LYS A 1 76 ? -5.53268 -15.27418 -34.95663 1.000 29.99969 95 LYS A O 1
ATOM 1209 N N . LEU A 1 77 ? -7.49305 -16.15678 -34.34477 1.000 36.95049 96 LEU A N 1
ATOM 1210 C CA . LEU A 1 77 ? -7.08950 -16.26185 -32.95189 1.000 33.80027 96 LEU A CA 1
ATOM 1211 C C . LEU A 1 77 ? -6.50800 -17.62126 -32.64629 1.000 34.04042 96 LEU A C 1
ATOM 1212 O O . LEU A 1 77 ? -5.84931 -17.78854 -31.61313 1.000 33.59310 96 LEU A O 1
ATOM 1228 N N . ARG A 1 78 ? -6.74149 -18.60781 -33.51464 1.000 29.97348 97 ARG A N 1
ATOM 1229 C CA . ARG A 1 78 ? -6.24342 -19.95903 -33.26356 1.000 36.91529 97 ARG A CA 1
ATOM 1230 C C . ARG A 1 78 ? -5.15449 -20.23692 -34.27985 1.000 41.58159 97 ARG A C 1
ATOM 1231 O O . ARG A 1 78 ? -5.45811 -20.30524 -35.47924 1.000 43.84821 97 ARG A O 1
ATOM 1252 N N . PRO A 1 79 ? -3.90455 -20.43030 -33.86533 1.000 39.53885 98 PRO A N 1
ATOM 1253 C CA . PRO A 1 79 ? -2.82658 -20.64194 -34.83517 1.000 40.42806 98 PRO A CA 1
ATOM 1254 C C . PRO A 1 79 ? -2.86800 -22.06046 -35.41341 1.000 47.66854 98 PRO A C 1
ATOM 1255 O O . PRO A 1 79 ? -3.45367 -22.99005 -34.85528 1.000 35.89751 98 PRO A O 1
ATOM 1266 N N . SER A 1 80 ? -2.23657 -22.21780 -36.57286 1.000 43.55584 99 SER A N 1
ATOM 1267 C CA . SER A 1 80 ? -2.18154 -23.52581 -37.20083 1.000 41.29204 99 SER A CA 1
ATOM 1268 C C . SER A 1 80 ? -1.31210 -24.47430 -36.38804 1.000 37.75889 99 SER A C 1
ATOM 1269 O O . SER A 1 80 ? -0.55473 -24.07218 -35.49813 1.000 39.12691 99 SER A O 1
ATOM 1277 N N . SER A 1 81 ? -1.46034 -25.76713 -36.69066 1.000 39.15824 100 SER A N 1
ATOM 1278 C CA . SER A 1 81 ? -0.70107 -26.78699 -35.97848 1.000 44.46592 100 SER A CA 1
ATOM 1279 C C . SER A 1 81 ? 0.79598 -26.60840 -36.23985 1.000 46.85619 100 SER A C 1
ATOM 1280 O O . SER A 1 81 ? 1.62231 -26.78019 -35.33880 1.000 42.42547 100 SER A O 1
ATOM 1288 N N . ALA A 1 82 ? 1.17635 -26.30725 -37.48381 1.000 44.09395 101 ALA A N 1
ATOM 1289 C CA . ALA A 1 82 ? 2.59145 -26.05557 -37.76995 1.000 51.12686 101 ALA A CA 1
ATOM 1290 C C . ALA A 1 82 ? 3.18326 -24.92431 -36.90690 1.000 46.68315 101 ALA A C 1
ATOM 1291 O O . ALA A 1 82 ? 4.29431 -25.05502 -36.36622 1.000 49.09664 101 ALA A O 1
ATOM 1298 N N . ILE A 1 83 ? 2.46103 -23.81235 -36.73446 1.000 42.52315 102 ILE A N 1
ATOM 1299 C CA . ILE A 1 83 ? 2.95276 -22.76890 -35.82312 1.000 45.99368 102 ILE A CA 1
ATOM 1300 C C . ILE A 1 83 ? 3.07877 -23.30463 -34.39490 1.000 46.51092 102 ILE A C 1
ATOM 1301 O O . ILE A 1 83 ? 4.07363 -23.07415 -33.69264 1.000 41.80495 102 ILE A O 1
ATOM 1317 N N . LEU A 1 84 ? 2.04779 -23.98613 -33.91619 1.000 45.03464 103 LEU A N 1
ATOM 1318 C CA . LEU A 1 84 ? 2.09026 -24.45154 -32.53498 1.000 36.12924 103 LEU A CA 1
ATOM 1319 C C . LEU A 1 84 ? 3.25714 -25.41069 -32.30837 1.000 39.44202 103 LEU A C 1
ATOM 1320 O O . LEU A 1 84 ? 3.87532 -25.40329 -31.23461 1.000 41.30668 103 LEU A O 1
ATOM 1336 N N . LYS A 1 85 ? 3.56151 -26.26683 -33.30170 1.000 38.56682 104 LYS A N 1
ATOM 1337 C CA . LYS A 1 85 ? 4.67808 -27.20330 -33.14433 1.000 49.21010 104 LYS A CA 1
ATOM 1338 C C . LYS A 1 85 ? 5.99869 -26.46671 -32.92149 1.000 43.87486 104 LYS A C 1
ATOM 1339 O O . LYS A 1 85 ? 6.93152 -27.01097 -32.30871 1.000 46.50600 104 LYS A O 1
ATOM 1358 N N . LYS A 1 86 ? 6.12044 -25.26242 -33.48419 1.000 43.70033 105 LYS A N 1
ATOM 1359 C CA . LYS A 1 86 ? 7.33900 -24.47731 -33.33065 1.000 47.90499 105 LYS A CA 1
ATOM 1360 C C . LYS A 1 86 ? 7.51660 -23.98467 -31.90793 1.000 49.80696 105 LYS A C 1
ATOM 1361 O O . LYS A 1 86 ? 8.62276 -23.57538 -31.54496 1.000 47.14756 105 LYS A O 1
ATOM 1380 N N . PHE A 1 87 ? 6.45643 -24.00975 -31.09325 1.000 46.07956 106 PHE A N 1
ATOM 1381 C CA . PHE A 1 87 ? 6.59359 -23.58749 -29.70666 1.000 39.65385 106 PHE A CA 1
ATOM 1382 C C . PHE A 1 87 ? 7.45779 -24.53274 -28.88462 1.000 40.43300 106 PHE A C 1
ATOM 1383 O O . PHE A 1 87 ? 7.96003 -24.12842 -27.83343 1.000 41.54922 106 PHE A O 1
ATOM 1400 N N . ASN A 1 88 ? 7.57233 -25.79807 -29.29315 1.000 42.81596 107 ASN A N 1
ATOM 1401 C CA . ASN A 1 88 ? 8.28994 -26.83293 -28.53951 1.000 40.62950 107 ASN A CA 1
ATOM 1402 C C . ASN A 1 88 ? 7.71518 -26.98226 -27.13536 1.000 42.64061 107 ASN A C 1
ATOM 1403 O O . ASN A 1 88 ? 8.43724 -27.08523 -26.14123 1.000 39.13634 107 ASN A O 1
ATOM 1414 N N . LEU A 1 89 ? 6.38994 -26.98678 -27.05553 1.000 41.08140 108 LEU A N 1
ATOM 1415 C CA . LEU A 1 89 ? 5.74475 -27.03253 -25.74778 1.000 40.45151 108 LEU A CA 1
ATOM 1416 C C . LEU A 1 89 ? 6.07250 -28.33106 -25.01832 1.000 46.48520 108 LEU A C 1
ATOM 1417 O O . LEU A 1 89 ? 6.18573 -29.39369 -25.63314 1.000 42.67429 108 LEU A O 1
ATOM 1433 N N . LYS A 1 90 ? 6.14462 -28.25408 -23.68338 1.000 39.29771 109 LYS A N 1
ATOM 1434 C CA . LYS A 1 90 ? 6.21166 -29.41219 -22.80134 1.000 48.02096 109 LYS A CA 1
ATOM 1435 C C . LYS A 1 90 ? 4.82207 -29.75373 -22.26681 1.000 43.26661 109 LYS A C 1
ATOM 1436 O O . LYS A 1 90 ? 3.93241 -28.90217 -22.21513 1.000 39.64661 109 LYS A O 1
ATOM 1455 N N . ASN A 1 91 ? 4.61778 -31.01665 -21.88745 1.000 44.68534 110 ASN A N 1
ATOM 1456 C CA . ASN A 1 91 ? 3.30929 -31.36386 -21.32914 1.000 47.36565 110 ASN A CA 1
ATOM 1457 C C . ASN A 1 91 ? 3.06652 -30.55821 -20.05852 1.000 41.59215 110 ASN A C 1
ATOM 1458 O O . ASN A 1 91 ? 3.96884 -30.37902 -19.24132 1.000 43.32384 110 ASN A O 1
ATOM 1469 N N . GLY A 1 92 ? 1.86039 -30.01939 -19.91130 1.000 36.86617 111 GLY A N 1
ATOM 1470 C CA . GLY A 1 92 ? 1.56137 -29.23842 -18.72711 1.000 33.96150 111 GLY A CA 1
ATOM 1471 C C . GLY A 1 92 ? 1.77192 -27.75721 -18.92752 1.000 33.37577 111 GLY A C 1
ATOM 1472 O O . GLY A 1 92 ? 1.62490 -27.23148 -20.03595 1.000 30.59237 111 GLY A O 1
ATOM 1476 N N . TYR A 1 93 ? 2.17329 -27.09483 -17.85154 1.000 32.62369 112 TYR A N 1
ATOM 1477 C CA . TYR A 1 93 ? 2.38687 -25.65591 -17.85428 1.000 32.72627 112 TYR A CA 1
ATOM 1478 C C . TYR A 1 93 ? 3.62629 -25.28490 -18.66967 1.000 37.93104 112 TYR A C 1
ATOM 1479 O O . TYR A 1 93 ? 4.68411 -25.90390 -18.54259 1.000 34.61110 112 TYR A O 1
ATOM 1497 N N . ASN A 1 94 ? 3.51374 -24.21241 -19.44286 1.000 32.83273 113 ASN A N 1
ATOM 1498 C CA . ASN A 1 94 ? 4.66208 -23.58305 -20.09235 1.000 33.52195 113 ASN A CA 1
ATOM 1499 C C . ASN A 1 94 ? 4.55428 -22.07374 -19.92930 1.000 31.95599 113 ASN A C 1
ATOM 1500 O O . ASN A 1 94 ? 3.45863 -21.52224 -19.90679 1.000 31.05586 113 ASN A O 1
ATOM 1511 N N . LYS A 1 95 ? 5.69658 -21.40731 -19.85621 1.000 31.27251 114 LYS A N 1
ATOM 1512 C CA . LYS A 1 95 ? 5.74170 -19.95640 -19.79402 1.000 32.71782 114 LYS A CA 1
ATOM 1513 C C . LYS A 1 95 ? 5.71438 -19.41497 -21.20674 1.000 33.58953 114 LYS A C 1
ATOM 1514 O O . LYS A 1 95 ? 6.40997 -19.93122 -22.07815 1.000 35.13049 114 LYS A O 1
ATOM 1533 N N . ILE A 1 96 ? 4.91264 -18.38158 -21.44253 1.000 32.37930 115 ILE A N 1
ATOM 1534 C CA . ILE A 1 96 ? 4.83867 -17.76696 -22.76394 1.000 34.36270 115 ILE A CA 1
ATOM 1535 C C . ILE A 1 96 ? 4.94392 -16.25575 -22.58057 1.000 34.60933 115 ILE A C 1
ATOM 1536 O O . ILE A 1 96 ? 4.28135 -15.68463 -21.71297 1.000 31.47198 115 ILE A O 1
ATOM 1552 N N . GLN A 1 97 ? 5.75517 -15.60062 -23.41500 1.000 28.95358 116 GLN A N 1
ATOM 1553 C CA . GLN A 1 97 ? 5.84182 -14.15555 -23.40865 1.000 32.77665 116 GLN A CA 1
ATOM 1554 C C . GLN A 1 97 ? 5.60217 -13.62595 -24.81002 1.000 33.81471 116 GLN A C 1
ATOM 1555 O O . GLN A 1 97 ? 6.00118 -14.25996 -25.78440 1.000 31.43084 116 GLN A O 1
ATOM 1569 N N . PHE A 1 98 ? 4.83004 -12.54715 -24.90190 1.000 28.53106 117 PHE A N 1
ATOM 1570 C CA . PHE A 1 98 ? 4.55514 -11.85207 -26.14752 1.000 26.59184 117 PHE A CA 1
ATOM 1571 C C . PHE A 1 98 ? 5.24027 -10.52188 -26.06126 1.000 33.68046 117 PHE A C 1
ATOM 1572 O O . PHE A 1 98 ? 5.08479 -9.83543 -25.05104 1.000 31.35080 117 PHE A O 1
ATOM 1589 N N . ILE A 1 99 ? 5.94626 -10.14580 -27.12970 1.000 34.81857 118 ILE A N 1
ATOM 1590 C CA . ILE A 1 99 ? 6.74841 -8.92007 -27.17913 1.000 31.85252 118 ILE A CA 1
ATOM 1591 C C . ILE A 1 99 ? 6.28455 -8.10160 -28.36396 1.000 35.37652 118 ILE A C 1
ATOM 1592 O O . ILE A 1 99 ? 6.48745 -8.52065 -29.51494 1.000 39.10255 118 ILE A O 1
ATOM 1608 N N . ALA A 1 100 ? 5.62084 -6.96685 -28.08744 1.000 39.17455 119 ALA A N 1
ATOM 1609 C CA . ALA A 1 100 ? 5.16301 -6.03081 -29.11372 1.000 34.05428 119 ALA A CA 1
ATOM 1610 C C . ALA A 1 100 ? 6.24444 -4.98507 -29.35317 1.000 46.09706 119 ALA A C 1
ATOM 1611 O O . ALA A 1 100 ? 6.68634 -4.29625 -28.42586 1.000 45.00293 119 ALA A O 1
ATOM 1618 N N . GLU A 1 101 ? 6.68539 -4.87148 -30.58539 1.000 46.78697 120 GLU A N 1
ATOM 1619 C CA . GLU A 1 101 ? 7.67430 -3.86601 -30.94446 1.000 45.67764 120 GLU A CA 1
ATOM 1620 C C . GLU A 1 101 ? 6.98234 -2.75808 -31.72605 1.000 62.13177 120 GLU A C 1
ATOM 1621 O O . GLU A 1 101 ? 6.35239 -3.03335 -32.75170 1.000 55.73967 120 GLU A O 1
ATOM 1633 N N . SER A 1 102 ? 7.07173 -1.52101 -31.22349 1.000 55.32237 121 SER A N 1
ATOM 1634 C CA . SER A 1 102 ? 6.49029 -0.33669 -31.84815 1.000 57.07692 121 SER A CA 1
ATOM 1635 C C . SER A 1 102 ? 7.59577 0.68888 -32.04097 1.000 55.54114 121 SER A C 1
ATOM 1636 O O . SER A 1 102 ? 8.45560 0.84016 -31.17064 1.000 56.51789 121 SER A O 1
ATOM 1644 N N . ASP A 1 103 ? 7.55443 1.42006 -33.15579 1.000 65.99308 122 ASP A N 1
ATOM 1645 C CA . ASP A 1 103 ? 8.55741 2.46126 -33.36815 1.000 74.68397 122 ASP A CA 1
ATOM 1646 C C . ASP A 1 103 ? 8.33221 3.67765 -32.47331 1.000 65.66466 122 ASP A C 1
ATOM 1647 O O . ASP A 1 103 ? 9.27520 4.45892 -32.25621 1.000 62.45497 122 ASP A O 1
ATOM 1656 N N . LEU A 1 104 ? 7.10496 3.86352 -31.96900 1.000 67.71623 123 LEU A N 1
ATOM 1657 C CA . LEU A 1 104 ? 6.75123 5.00950 -31.13301 1.000 78.24859 123 LEU A CA 1
ATOM 1658 C C . LEU A 1 104 ? 6.90013 4.70383 -29.65069 1.000 64.24491 123 LEU A C 1
ATOM 1659 O O . LEU A 1 104 ? 7.41611 5.52458 -28.88432 1.000 67.01341 123 LEU A O 1
ATOM 1675 N N . GLN A 1 105 ? 6.45781 3.52814 -29.23427 1.000 60.00305 124 GLN A N 1
ATOM 1676 C CA . GLN A 1 105 ? 6.41142 3.17400 -27.82666 1.000 61.40053 124 GLN A CA 1
ATOM 1677 C C . GLN A 1 105 ? 7.43173 2.10530 -27.45076 1.000 58.34348 124 GLN A C 1
ATOM 1678 O O . GLN A 1 105 ? 7.43974 1.64434 -26.29796 1.000 58.44001 124 GLN A O 1
ATOM 1692 N N . GLY A 1 106 ? 8.31641 1.72228 -28.38085 1.000 47.04291 125 GLY A N 1
ATOM 1693 C CA . GLY A 1 106 ? 9.36240 0.75942 -28.07716 1.000 48.79318 125 GLY A CA 1
ATOM 1694 C C . GLY A 1 106 ? 8.81696 -0.65692 -27.88832 1.000 51.69925 125 GLY A C 1
ATOM 1695 O O . GLY A 1 106 ? 7.75869 -1.03624 -28.41545 1.000 52.66011 125 GLY A O 1
ATOM 1699 N N . LYS A 1 107 ? 9.58108 -1.46009 -27.14604 1.000 42.94356 126 LYS A N 1
ATOM 1700 C CA . LYS A 1 107 ? 9.26418 -2.87043 -26.91839 1.000 47.94535 126 LYS A CA 1
ATOM 1701 C C . LYS A 1 107 ? 8.37899 -3.00227 -25.67826 1.000 48.41916 126 LYS A C 1
ATOM 1702 O O . LYS A 1 107 ? 8.69962 -2.44830 -24.62281 1.000 56.01227 126 LYS A O 1
ATOM 1721 N N . GLN A 1 108 ? 7.28409 -3.75147 -25.78913 1.000 36.98322 127 GLN A N 1
ATOM 1722 C CA . GLN A 1 108 ? 6.40477 -3.99130 -24.65376 1.000 38.82395 127 GLN A CA 1
ATOM 1723 C C . GLN A 1 108 ? 6.27235 -5.48399 -24.48612 1.000 39.96864 127 GLN A C 1
ATOM 1724 O O . GLN A 1 108 ? 6.08833 -6.21567 -25.46554 1.000 40.27835 127 GLN A O 1
ATOM 1738 N N . LEU A 1 109 ? 6.29334 -5.93242 -23.24307 1.000 34.50821 128 LEU A N 1
ATOM 1739 C CA . LEU A 1 109 ? 6.22299 -7.35628 -22.97608 1.000 32.48235 128 LEU A CA 1
ATOM 1740 C C . LEU A 1 109 ? 5.04602 -7.71894 -22.06690 1.000 35.75833 128 LEU A C 1
ATOM 1741 O O . LEU A 1 109 ? 4.77066 -7.02340 -21.10492 1.000 34.50095 128 LEU A O 1
ATOM 1757 N N . ILE A 1 110 ? 4.36177 -8.80591 -22.37472 1.000 29.79573 129 ILE A N 1
ATOM 1758 C CA . ILE A 1 110 ? 3.36211 -9.42666 -21.49940 1.000 31.92313 129 ILE A CA 1
ATOM 1759 C C . ILE A 1 110 ? 3.72644 -10.88357 -21.33971 1.000 37.80865 129 ILE A C 1
ATOM 1760 O O . ILE A 1 110 ? 4.42698 -11.48121 -22.16519 1.000 31.63775 129 ILE A O 1
ATOM 1776 N N . GLU A 1 111 ? 3.28452 -11.44090 -20.23715 1.000 30.29987 130 GLU A N 1
ATOM 1777 C CA . GLU A 1 111 ? 3.63829 -12.79405 -19.87277 1.000 35.45523 130 GLU A CA 1
ATOM 1778 C C . GLU A 1 111 ? 2.37614 -13.53735 -19.49641 1.000 35.00447 130 GLU A C 1
ATOM 1779 O O . GLU A 1 111 ? 1.51724 -12.98181 -18.80979 1.000 30.88423 130 GLU A O 1
ATOM 1791 N N . GLY A 1 112 ? 2.28101 -14.79323 -19.92356 1.000 30.34453 131 GLY A N 1
ATOM 1792 C CA . GLY A 1 112 ? 1.15419 -15.65049 -19.53284 1.000 29.45883 131 GLY A CA 1
ATOM 1793 C C . GLY A 1 112 ? 1.52400 -17.11838 -19.46840 1.000 23.78446 131 GLY A C 1
ATOM 1794 O O . GLY A 1 112 ? 2.69989 -17.48809 -19.31764 1.000 28.33113 131 GLY A O 1
ATOM 1798 N N . LYS A 1 113 ? 0.51526 -17.95883 -19.62775 1.000 22.75137 132 LYS A N 1
ATOM 1799 C CA . LYS A 1 113 ? 0.58833 -19.37042 -19.33864 1.000 26.28070 132 LYS A CA 1
ATOM 1800 C C . LYS A 1 113 ? -0.04005 -20.14388 -20.47338 1.000 25.42358 132 LYS A C 1
ATOM 1801 O O . LYS A 1 113 ? -1.11867 -19.78288 -20.95744 1.000 25.56453 132 LYS A O 1
ATOM 1820 N N . ILE A 1 114 ? 0.66787 -21.15349 -20.95440 1.000 25.60525 133 ILE A N 1
ATOM 1821 C CA . ILE A 1 114 ? 0.13031 -21.96316 -22.03921 1.000 25.93150 133 ILE A CA 1
ATOM 1822 C C . ILE A 1 114 ? 0.29242 -23.41869 -21.63799 1.000 24.11372 133 ILE A C 1
ATOM 1823 O O . ILE A 1 114 ? 1.38928 -23.84421 -21.25266 1.000 27.98371 133 ILE A O 1
ATOM 1839 N N . TYR A 1 115 ? -0.80744 -24.17969 -21.67964 1.000 26.39937 134 TYR A N 1
ATOM 1840 C CA . TYR A 1 115 ? -0.83828 -25.55911 -21.20239 1.000 28.19729 134 TYR A CA 1
ATOM 1841 C C . TYR A 1 115 ? -0.95360 -26.51231 -22.37310 1.000 28.85893 134 TYR A C 1
ATOM 1842 O O . TYR A 1 115 ? -1.79236 -26.30553 -23.26382 1.000 30.41380 134 TYR A O 1
ATOM 1860 N N . LEU A 1 116 ? -0.14683 -27.58066 -22.34266 1.000 28.42609 135 LEU A N 1
ATOM 1861 C CA . LEU A 1 116 ? -0.24916 -28.64523 -23.33383 1.000 29.20838 135 LEU A CA 1
ATOM 1862 C C . LEU A 1 116 ? -0.83954 -29.90066 -22.68776 1.000 30.90549 135 LEU A C 1
ATOM 1863 O O . LEU A 1 116 ? -0.24858 -30.46316 -21.75871 1.000 32.83809 135 LEU A O 1
ATOM 1879 N N . TYR A 1 117 ? -1.95591 -30.37401 -23.23183 1.000 29.24678 136 TYR A N 1
ATOM 1880 C CA . TYR A 1 117 ? -2.53843 -31.64143 -22.81023 1.000 29.42206 136 TYR A CA 1
ATOM 1881 C C . TYR A 1 117 ? -2.47582 -32.66058 -23.94710 1.000 32.44177 136 TYR A C 1
ATOM 1882 O O . TYR A 1 117 ? -2.44232 -32.29951 -25.13119 1.000 34.55216 136 TYR A O 1
ATOM 1900 N N . ASN A 1 118 ? -2.57619 -33.93478 -23.58663 1.000 33.79249 137 ASN A N 1
ATOM 1901 C CA . ASN A 1 118 ? -2.70885 -34.99016 -24.58779 1.000 31.50310 137 ASN A CA 1
ATOM 1902 C C . ASN A 1 118 ? -4.17798 -35.27251 -24.87717 1.000 36.83730 137 ASN A C 1
ATOM 1903 O O . ASN A 1 118 ? -5.07519 -34.92116 -24.09908 1.000 32.69048 137 ASN A O 1
ATOM 1914 N N . TYR A 1 119 ? -4.41360 -35.97899 -25.98870 1.000 34.65827 138 TYR A N 1
ATOM 1915 C CA . TYR A 1 119 ? -5.78087 -36.25828 -26.41608 1.000 39.22621 138 TYR A CA 1
ATOM 1916 C C . TYR A 1 119 ? -6.55637 -37.06147 -25.36092 1.000 37.69045 138 TYR A C 1
ATOM 1917 O O . TYR A 1 119 ? -7.79179 -37.02535 -25.34495 1.000 36.99849 138 TYR A O 1
ATOM 1935 N N . ASP A 1 120 ? -5.87060 -37.79947 -24.48942 1.000 33.69592 139 ASP A N 1
ATOM 1936 C CA . ASP A 1 120 ? -6.52530 -38.67205 -23.50017 1.000 36.16958 139 ASP A CA 1
ATOM 1937 C C . ASP A 1 120 ? -6.45847 -38.09258 -22.09385 1.000 35.24838 139 ASP A C 1
ATOM 1938 O O . ASP A 1 120 ? -6.81506 -38.75588 -21.11533 1.000 33.83342 139 ASP A O 1
ATOM 1947 N N . THR A 1 121 ? -6.01848 -36.85990 -21.98129 1.000 33.43593 140 THR A N 1
ATOM 1948 C CA . THR A 1 121 ? -6.12174 -36.13168 -20.72199 1.000 32.13073 140 THR A CA 1
ATOM 1949 C C . THR A 1 121 ? -7.56661 -35.89286 -20.31854 1.000 34.27654 140 THR A C 1
ATOM 1950 O O . THR A 1 121 ? -8.41646 -35.54813 -21.14655 1.000 32.44613 140 THR A O 1
ATOM 1961 N N . LYS A 1 122 ? -7.84351 -36.07613 -19.02635 1.000 30.43537 141 LYS A N 1
ATOM 1962 C CA . LYS A 1 122 ? -9.16788 -35.85215 -18.46229 1.000 31.28377 141 LYS A CA 1
ATOM 1963 C C . LYS A 1 122 ? -9.19710 -34.60033 -17.60487 1.000 30.19012 141 LYS A C 1
ATOM 1964 O O . LYS A 1 122 ? -8.34958 -34.43049 -16.72321 1.000 29.40210 141 LYS A O 1
ATOM 1983 N N . LEU A 1 123 ? -10.15615 -33.71205 -17.89377 1.000 28.59832 142 LEU A N 1
ATOM 1984 C CA . LEU A 1 123 ? -10.24001 -32.40974 -17.25934 1.000 26.88423 142 LEU A CA 1
ATOM 1985 C C . LEU A 1 123 ? -11.37398 -32.43003 -16.23175 1.000 26.61186 142 LEU A C 1
ATOM 1986 O O . LEU A 1 123 ? -12.40239 -33.09716 -16.40618 1.000 28.25999 142 LEU A O 1
ATOM 2002 N N . VAL A 1 124 ? -11.20953 -31.62600 -15.19163 1.000 27.67020 143 VAL A N 1
ATOM 2003 C CA . VAL A 1 124 ? -12.25472 -31.43172 -14.19481 1.000 25.94760 143 VAL A CA 1
ATOM 2004 C C . VAL A 1 124 ? -12.43728 -29.92058 -14.09853 1.000 24.24638 143 VAL A C 1
ATOM 2005 O O . VAL A 1 124 ? -11.49366 -29.19842 -13.76255 1.000 25.52487 143 VAL A O 1
ATOM 2018 N N . ILE A 1 125 ? -13.62017 -29.45569 -14.44111 1.000 25.76325 144 ILE A N 1
ATOM 2019 C CA . ILE A 1 125 ? -13.93726 -28.03456 -14.53491 1.000 26.97928 144 ILE A CA 1
ATOM 2020 C C . ILE A 1 125 ? -14.42928 -27.56022 -13.19896 1.000 24.31049 144 ILE A C 1
ATOM 2021 O O . ILE A 1 125 ? -15.16215 -28.27361 -12.52285 1.000 28.31363 144 ILE A O 1
ATOM 2037 N N . SER A 1 126 ? -14.00821 -26.35789 -12.79947 1.000 25.22167 145 SER A N 1
ATOM 2038 C CA . SER A 1 126 ? -14.53476 -25.70368 -11.62112 1.000 25.85642 145 SER A CA 1
ATOM 2039 C C . SER A 1 126 ? -14.84579 -24.26531 -11.99130 1.000 24.10938 145 SER A C 1
ATOM 2040 O O . SER A 1 126 ? -13.94389 -23.50366 -12.35513 1.000 25.50683 145 SER A O 1
ATOM 2048 N N . ASP A 1 127 ? -16.08376 -23.87273 -11.76056 1.000 28.34594 146 ASP A N 1
ATOM 2049 C CA . ASP A 1 127 ? -16.45779 -22.47699 -11.71117 1.000 27.76454 146 ASP A CA 1
ATOM 2050 C C . ASP A 1 127 ? -15.67712 -21.83622 -10.58449 1.000 33.76988 146 ASP A C 1
ATOM 2051 O O . ASP A 1 127 ? -15.17396 -22.51586 -9.68954 1.000 31.57340 146 ASP A O 1
ATOM 2060 N N . VAL A 1 128 ? -15.55319 -20.52259 -10.63681 1.000 28.81376 147 VAL A N 1
ATOM 2061 C CA . VAL A 1 128 ? -14.88002 -19.86112 -9.52569 1.000 28.65273 147 VAL A CA 1
ATOM 2062 C C . VAL A 1 128 ? -15.87310 -19.18795 -8.57156 1.000 29.05046 147 VAL A C 1
ATOM 2063 O O . VAL A 1 128 ? -15.97912 -19.51293 -7.38169 1.000 32.72523 147 VAL A O 1
ATOM 2076 N N . ASN A 1 129 ? -16.61661 -18.23147 -9.07136 1.000 34.82034 148 ASN A N 1
ATOM 2077 C CA . ASN A 1 129 ? -17.44415 -17.44576 -8.15125 1.000 41.20271 148 ASN A CA 1
ATOM 2078 C C . ASN A 1 129 ? -18.64242 -18.25129 -7.65502 1.000 44.17405 148 ASN A C 1
ATOM 2079 O O . ASN A 1 129 ? -19.45906 -18.71296 -8.44937 1.000 39.52670 148 ASN A O 1
ATOM 2090 N N . GLY A 1 130 ? -18.77072 -18.38422 -6.33356 1.000 42.18524 149 GLY A N 1
ATOM 2091 C CA . GLY A 1 130 ? -19.81859 -19.17843 -5.70694 1.000 44.80716 149 GLY A CA 1
ATOM 2092 C C 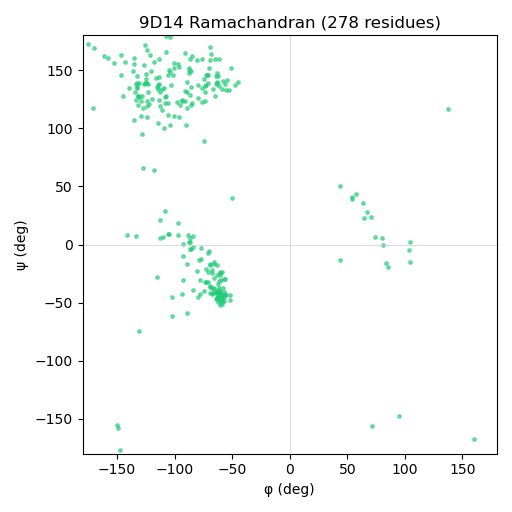. GLY A 1 130 ? -19.48163 -20.65737 -5.56936 1.000 37.97191 149 GLY A C 1
ATOM 2093 O O . GLY A 1 130 ? -20.07981 -21.35939 -4.74558 1.000 36.46272 149 GLY A O 1
ATOM 2097 N N . THR A 1 131 ? -18.52053 -21.14111 -6.33329 1.000 33.02527 150 THR A N 1
ATOM 2098 C CA . THR A 1 131 ? -18.07935 -22.52543 -6.28484 1.000 37.98217 150 THR A CA 1
ATOM 2099 C C . THR A 1 131 ? -16.77757 -22.69051 -5.51462 1.000 35.08376 150 THR A C 1
ATOM 2100 O O . THR A 1 131 ? -16.67357 -23.56803 -4.64454 1.000 37.20141 150 THR A O 1
ATOM 2111 N N . VAL A 1 132 ? -15.80852 -21.81560 -5.78881 1.000 33.17528 151 VAL A N 1
ATOM 2112 C CA . VAL A 1 132 ? -14.61925 -21.63478 -4.95971 1.000 32.78158 151 VAL A CA 1
ATOM 2113 C C . VAL A 1 132 ? -14.89108 -20.57878 -3.89066 1.000 37.25644 151 VAL A C 1
ATOM 2114 O O . VAL A 1 132 ? -14.82052 -20.85068 -2.67756 1.000 39.54404 151 VAL A O 1
ATOM 2127 N N . THR A 1 133 ? -15.22919 -19.36791 -4.33161 1.000 37.76544 152 THR A N 1
ATOM 2128 C CA . THR A 1 133 ? -15.71507 -18.37827 -3.38158 1.000 38.51810 152 THR A CA 1
ATOM 2129 C C . THR A 1 133 ? -17.10226 -18.74864 -2.85039 1.000 43.33540 152 THR A C 1
ATOM 2130 O O . THR A 1 133 ? -17.88556 -19.47423 -3.47663 1.000 39.07935 152 THR A O 1
ATOM 2141 N N . LYS A 1 134 ? -17.42972 -18.17494 -1.69676 1.000 37.42587 153 LYS A N 1
ATOM 2142 C CA . LYS A 1 134 ? -18.67640 -18.52789 -1.00723 1.000 52.65211 153 LYS A CA 1
ATOM 2143 C C . LYS A 1 134 ? -19.90090 -17.86289 -1.62873 1.000 58.03940 153 LYS A C 1
ATOM 2144 O O . LYS A 1 134 ? -20.99531 -18.45097 -1.62608 1.000 61.62143 153 LYS A O 1
ATOM 2163 N N . SER A 1 135 ? -19.72542 -16.67924 -2.20738 1.000 59.49211 154 SER A N 1
ATOM 2164 C CA . SER A 1 135 ? -20.82556 -15.88271 -2.72347 1.000 74.36002 154 SER A CA 1
ATOM 2165 C C . SER A 1 135 ? -20.63746 -15.62969 -4.21254 1.000 66.36409 154 SER A C 1
ATOM 2166 O O . SER A 1 135 ? -19.50522 -15.51156 -4.70833 1.000 61.01844 154 SER A O 1
ATOM 2174 N N . ASP A 1 136 ? -21.76643 -15.51025 -4.91177 1.000 73.71760 155 ASP A N 1
ATOM 2175 C CA . ASP A 1 136 ? -21.77167 -15.31360 -6.36368 1.000 77.79000 155 ASP A CA 1
ATOM 2176 C C . ASP A 1 136 ? -22.63627 -14.11804 -6.73486 1.000 78.21423 155 ASP A C 1
ATOM 2177 O O . ASP A 1 136 ? -22.37457 -13.00492 -6.28756 1.000 79.44586 155 ASP A O 1
ATOM 2186 N N . SER A 1 142 ? -16.80627 -4.64646 -7.86886 1.000 83.15679 161 SER A N 1
ATOM 2187 C CA . SER A 1 142 ? -15.65482 -4.01534 -8.51694 1.000 93.86827 161 SER A CA 1
ATOM 2188 C C . SER A 1 142 ? -14.58126 -3.56946 -7.50721 1.000 112.90283 161 SER A C 1
ATOM 2189 O O . SER A 1 142 ? -13.39851 -3.50235 -7.85139 1.000 97.26283 161 SER A O 1
ATOM 2196 N N . THR A 1 143 ? -14.99325 -3.25696 -6.27357 1.000 118.05310 162 THR A N 1
ATOM 2197 C CA . THR A 1 143 ? -14.06241 -2.96856 -5.18235 1.000 102.50106 162 THR A CA 1
ATOM 2198 C C . THR A 1 143 ? -13.72949 -4.28192 -4.47125 1.000 99.26885 162 THR A C 1
ATOM 2199 O O . THR A 1 143 ? -14.61695 -4.94100 -3.91936 1.000 88.86561 162 THR A O 1
ATOM 2210 N N . ILE A 1 144 ? -12.45738 -4.67482 -4.50470 1.000 103.19820 163 ILE A N 1
ATOM 2211 C CA . ILE A 1 144 ? -12.02431 -5.97354 -4.00541 1.000 93.57170 163 ILE A CA 1
ATOM 2212 C C . ILE A 1 144 ? -10.66259 -5.81458 -3.35118 1.000 98.12213 163 ILE A C 1
ATOM 2213 O O . ILE A 1 144 ? -9.91284 -4.88090 -3.64376 1.000 93.07746 163 ILE A O 1
ATOM 2229 N N . ILE A 1 145 ? -10.34867 -6.75345 -2.45688 1.000 107.17464 164 ILE A N 1
ATOM 2230 C CA . ILE A 1 145 ? -9.03995 -6.79744 -1.80879 1.000 107.71616 164 ILE A CA 1
ATOM 2231 C C . ILE A 1 145 ? -8.46461 -8.20996 -1.80812 1.000 121.53037 164 ILE A C 1
ATOM 2232 O O . ILE A 1 145 ? -7.42956 -8.46978 -1.18255 1.000 127.97184 164 ILE A O 1
ATOM 2248 N N . GLY A 1 146 ? -9.12227 -9.12926 -2.50631 1.000 112.49008 165 GLY A N 1
ATOM 2249 C CA . GLY A 1 146 ? -8.66472 -10.50339 -2.56117 1.000 106.69074 165 GLY A CA 1
ATOM 2250 C C . GLY A 1 146 ? -9.01838 -11.34920 -1.35749 1.000 115.68126 165 GLY A C 1
ATOM 2251 O O . GLY A 1 146 ? -8.58657 -12.51146 -1.28706 1.000 106.83899 165 GLY A O 1
ATOM 2255 N N . LYS A 1 147 ? -9.80547 -10.81464 -0.42108 1.000 115.35398 166 LYS A N 1
ATOM 2256 C CA . LYS A 1 147 ? -10.15154 -11.49749 0.81689 1.000 106.27983 166 LYS A CA 1
ATOM 2257 C C . LYS A 1 147 ? -11.50382 -12.19160 0.73385 1.000 93.99336 166 LYS A C 1
ATOM 2258 O O . LYS A 1 147 ? -12.10332 -12.50377 1.77025 1.000 100.70757 166 LYS A O 1
ATOM 2277 N N . GLU A 1 148 ? -11.99977 -12.42342 -0.47601 1.000 57.63165 167 GLU A N 1
ATOM 2278 C CA . GLU A 1 148 ? -13.20038 -13.22223 -0.64406 1.000 50.94725 167 GLU A CA 1
ATOM 2279 C C . GLU A 1 148 ? -13.08192 -14.49746 0.18351 1.000 47.60115 167 GLU A C 1
ATOM 2280 O O . GLU A 1 148 ? -12.03848 -15.15406 0.20163 1.000 58.27417 167 GLU A O 1
ATOM 2292 N N . TRP A 1 149 ? -14.16033 -14.85706 0.85943 1.000 48.46773 168 TRP A N 1
ATOM 2293 C CA . TRP A 1 149 ? -14.17765 -16.10902 1.59617 1.000 44.80978 168 TRP A CA 1
ATOM 2294 C C . TRP A 1 149 ? -14.26680 -17.29823 0.64503 1.000 40.71151 168 TRP A C 1
ATOM 2295 O O . TRP A 1 149 ? -14.91869 -17.23834 -0.40475 1.000 47.51628 168 TRP A O 1
ATOM 2316 N N . THR A 1 150 ? -13.61633 -18.38920 1.02323 1.000 44.09440 169 THR A N 1
ATOM 2317 C CA . THR A 1 150 ? -13.55523 -19.59676 0.20967 1.000 40.67327 169 THR A CA 1
ATOM 2318 C C . THR A 1 150 ? -14.30512 -20.70621 0.92812 1.000 44.79018 169 THR A C 1
ATOM 2319 O O . THR A 1 150 ? -14.22714 -20.80316 2.15067 1.000 42.17715 169 THR A O 1
ATOM 2330 N N . HIS A 1 151 ? -15.08980 -21.50380 0.19780 1.000 39.00751 170 HIS A N 1
ATOM 2331 C CA . HIS A 1 151 ? -15.71080 -22.66520 0.83370 1.000 41.15760 170 HIS A CA 1
ATOM 2332 C C . HIS A 1 151 ? -14.63740 -23.52840 1.48632 1.000 40.64312 170 HIS A C 1
ATOM 2333 O O . HIS A 1 151 ? -13.57022 -23.74964 0.90401 1.000 40.72054 170 HIS A O 1
ATOM 2347 N N . ASP A 1 152 ? -14.95111 -24.07961 2.66198 1.000 40.95044 171 ASP A N 1
ATOM 2348 C CA . ASP A 1 152 ? -14.00822 -24.95320 3.35041 1.000 41.15373 171 ASP A CA 1
ATOM 2349 C C . ASP A 1 152 ? -13.69140 -26.19448 2.52737 1.000 44.15882 171 ASP A C 1
ATOM 2350 O O . ASP A 1 152 ? -14.53438 -26.72112 1.80371 1.000 43.12374 171 ASP A O 1
ATOM 2359 N N . ASP A 1 153 ? -12.44169 -26.64626 2.63568 1.000 42.42232 172 ASP A N 1
ATOM 2360 C CA . ASP A 1 153 ? -11.98948 -27.96802 2.21011 1.000 42.57269 172 ASP A CA 1
ATOM 2361 C C . ASP A 1 153 ? -11.87671 -28.11520 0.69106 1.000 37.06157 172 ASP A C 1
ATOM 2362 O O . ASP A 1 153 ? -11.65818 -29.24632 0.16601 1.000 34.74442 172 ASP A O 1
ATOM 2371 N N . ILE A 1 154 ? -12.05798 -27.03191 -0.06116 1.000 38.98521 173 ILE A N 1
ATOM 2372 C CA . ILE A 1 154 ? -12.01025 -27.19744 -1.51233 1.000 36.54857 173 ILE A CA 1
ATOM 2373 C C . ILE A 1 154 ? -10.58122 -27.43035 -2.01258 1.000 35.33063 173 ILE A C 1
ATOM 2374 O O . ILE A 1 154 ? -10.36250 -28.19427 -2.97556 1.000 33.57191 173 ILE A O 1
ATOM 2390 N N . ALA A 1 155 ? -9.58403 -26.83483 -1.34278 1.000 33.27504 174 ALA A N 1
ATOM 2391 C CA . ALA A 1 155 ? -8.20679 -26.97643 -1.79755 1.000 32.67302 174 ALA A CA 1
ATOM 2392 C C . ALA A 1 155 ? -7.71750 -28.40458 -1.63667 1.000 31.47757 174 ALA A C 1
ATOM 2393 O O . ALA A 1 155 ? -6.97012 -28.90752 -2.48988 1.000 33.44069 174 ALA A O 1
ATOM 2400 N N . GLU A 1 156 ? -8.04514 -29.03148 -0.50219 1.000 34.19401 175 GLU A N 1
ATOM 2401 C CA . GLU A 1 156 ? -7.66159 -30.41866 -0.27217 1.000 38.65415 175 GLU A CA 1
ATOM 2402 C C . GLU A 1 156 ? -8.31310 -31.32515 -1.31830 1.000 34.72027 175 GLU A 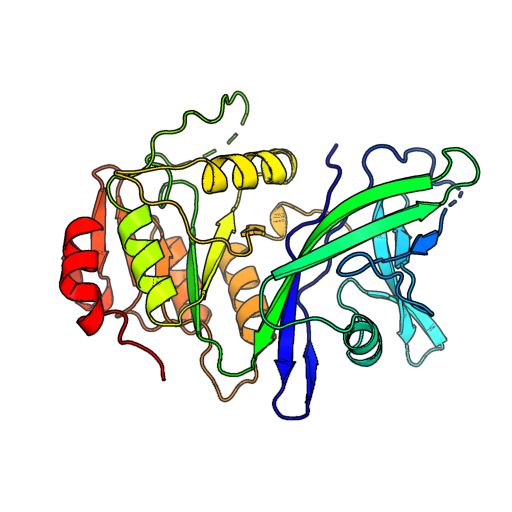C 1
ATOM 2403 O O . GLU A 1 156 ? -7.65030 -32.17872 -1.93305 1.000 34.44147 175 GLU A O 1
ATOM 2415 N N . LEU A 1 157 ? -9.61246 -31.11385 -1.57221 1.000 33.02117 176 LEU A N 1
ATOM 2416 C CA . LEU A 1 157 ? -10.31690 -31.94723 -2.54353 1.000 33.09761 176 LEU A CA 1
ATOM 2417 C C . LEU A 1 157 ? -9.68266 -31.82156 -3.91147 1.000 36.30891 176 LEU A C 1
ATOM 2418 O O . LEU A 1 157 ? -9.32761 -32.82252 -4.54975 1.000 34.30906 176 LEU A O 1
ATOM 2434 N N . TYR A 1 158 ? -9.51652 -30.58673 -4.38046 1.000 30.95864 177 TYR A N 1
ATOM 2435 C CA . TYR A 1 158 ? -8.96606 -30.41874 -5.73067 1.000 30.48949 177 TYR A CA 1
ATOM 2436 C C . TYR A 1 158 ? -7.51222 -30.90590 -5.81730 1.000 36.22737 177 TYR A C 1
ATOM 2437 O O . TYR A 1 158 ? -7.08237 -31.43535 -6.85629 1.000 28.92727 177 TYR A O 1
ATOM 2455 N N . THR A 1 159 ? -6.71927 -30.68451 -4.75624 1.000 33.79344 178 THR A N 1
ATOM 2456 C CA . THR A 1 159 ? -5.39350 -31.27603 -4.70928 1.000 32.95574 178 THR A CA 1
ATOM 2457 C C . THR A 1 159 ? -5.46146 -32.76850 -4.97780 1.000 33.01392 178 THR A C 1
ATOM 2458 O O . THR A 1 159 ? -4.64008 -33.29983 -5.72294 1.000 33.07251 178 THR A O 1
ATOM 2469 N N . ASN A 1 160 ? -6.38730 -33.47275 -4.31243 1.000 33.02577 179 ASN A N 1
ATOM 2470 C CA . ASN A 1 160 ? -6.40635 -34.91935 -4.39294 1.000 33.08732 179 ASN A CA 1
ATOM 2471 C C . ASN A 1 160 ? -6.92761 -35.38526 -5.74761 1.000 42.55913 179 ASN A C 1
ATOM 2472 O O . ASN A 1 160 ? -6.47067 -36.41273 -6.25526 1.000 34.50360 179 ASN A O 1
ATOM 2483 N N . ILE A 1 161 ? -7.85272 -34.63264 -6.35856 1.000 35.28990 180 ILE A N 1
ATOM 2484 C CA . ILE A 1 161 ? -8.27693 -34.91229 -7.73282 1.000 33.81352 180 ILE A CA 1
ATOM 2485 C C . ILE A 1 161 ? -7.08420 -34.83747 -8.68290 1.000 30.55418 180 ILE A C 1
ATOM 2486 O O . ILE A 1 161 ? -6.90938 -35.69822 -9.55396 1.000 35.02919 180 ILE A O 1
ATOM 2502 N N . GLN A 1 162 ? -6.29854 -33.74569 -8.58918 1.000 31.92693 181 GLN A N 1
ATOM 2503 C CA . GLN A 1 162 ? -5.11253 -33.58999 -9.43694 1.000 32.46412 181 GLN A CA 1
ATOM 2504 C C . GLN A 1 162 ? -4.12024 -34.72584 -9.22455 1.000 35.90368 181 GLN A C 1
ATOM 2505 O O . GLN A 1 162 ? -3.48841 -35.19386 -10.18420 1.000 36.34154 181 GLN A O 1
ATOM 2519 N N . LYS A 1 163 ? -3.90689 -35.11001 -7.96070 1.000 38.94791 182 LYS A N 1
ATOM 2520 C CA . LYS A 1 163 ? -3.00211 -36.19887 -7.62855 1.000 44.10742 182 LYS A CA 1
ATOM 2521 C C . LYS A 1 163 ? -3.45248 -37.50847 -8.27186 1.000 44.04995 182 LYS A C 1
ATOM 2522 O O . LYS A 1 163 ? -2.61387 -38.37253 -8.51220 1.000 42.67176 182 LYS A O 1
ATOM 2541 N N . ASN A 1 164 ? -4.74060 -37.68015 -8.58826 1.000 38.42528 183 ASN A N 1
ATOM 2542 C CA . ASN A 1 164 ? -5.16721 -38.90839 -9.26040 1.000 39.29196 183 ASN A CA 1
ATOM 2543 C C . ASN A 1 164 ? -5.07896 -38.83422 -10.78555 1.000 39.16747 183 ASN A C 1
ATOM 2544 O O . ASN A 1 164 ? -5.57523 -39.73739 -11.47262 1.000 42.60815 183 ASN A O 1
ATOM 2555 N N . GLY A 1 165 ? -4.48479 -37.78354 -11.32845 1.000 36.19894 184 GLY A N 1
ATOM 2556 C CA . GLY A 1 165 ? -4.19381 -37.71908 -12.74296 1.000 39.79422 184 GLY A CA 1
ATOM 2557 C C . GLY A 1 165 ? -5.11688 -36.83574 -13.54560 1.000 32.69954 184 GLY A C 1
ATOM 2558 O O . GLY A 1 165 ? -4.84761 -36.62147 -14.72127 1.000 39.18403 184 GLY A O 1
ATOM 2562 N N . TYR A 1 166 ? -6.15858 -36.27852 -12.93922 1.000 29.62986 185 TYR A N 1
ATOM 2563 C CA . TYR A 1 166 ? -7.02529 -35.31290 -13.59822 1.000 33.30864 185 TYR A CA 1
ATOM 2564 C C . TYR A 1 166 ? -6.39074 -33.93159 -13.58919 1.000 32.66234 185 TYR A C 1
ATOM 2565 O O . TYR A 1 166 ? -5.53961 -33.63126 -12.75396 1.000 33.29973 185 TYR A O 1
ATOM 2583 N N . LYS A 1 167 ? -6.82586 -33.06792 -14.50475 1.000 28.16167 186 LYS A N 1
ATOM 2584 C CA . LYS A 1 167 ? -6.34146 -31.68912 -14.53739 1.000 27.47093 186 LYS A CA 1
ATOM 2585 C C . LYS A 1 167 ? -7.46313 -30.73511 -14.18723 1.000 28.37583 186 LYS A C 1
ATOM 2586 O O . LYS A 1 167 ? -8.44860 -30.68892 -14.92158 1.000 26.13628 186 LYS A O 1
ATOM 2605 N N . MET A 1 168 ? -7.31503 -29.96092 -13.10115 1.000 25.77652 187 MET A N 1
ATOM 2606 C CA . MET A 1 168 ? -8.25077 -28.86948 -12.84087 1.000 24.56984 187 MET A CA 1
ATOM 2607 C C . MET A 1 168 ? -8.15170 -27.76877 -13.87243 1.000 24.55905 187 MET A C 1
ATOM 2608 O O . MET A 1 168 ? -7.05560 -27.29855 -14.17645 1.000 23.72310 187 MET A O 1
ATOM 2622 N N . VAL A 1 169 ? -9.32620 -27.34847 -14.34132 1.000 24.68186 188 VAL A N 1
ATOM 2623 C CA . VAL A 1 169 ? -9.49598 -26.22627 -15.23932 1.000 23.09998 188 VAL A CA 1
ATOM 2624 C C . VAL A 1 169 ? -10.55658 -25.33019 -14.63050 1.000 27.20285 188 VAL A C 1
ATOM 2625 O O . VAL A 1 169 ? -11.67464 -25.78190 -14.34599 1.000 27.77402 188 VAL A O 1
ATOM 2638 N N . TYR A 1 170 ? -10.19683 -24.06290 -14.40701 1.000 20.39456 189 TYR A N 1
ATOM 2639 C CA . TYR A 1 170 ? -11.06383 -23.11064 -13.73292 1.000 18.54072 189 TYR A CA 1
ATOM 2640 C C . TYR A 1 170 ? -11.78529 -22.31018 -14.79832 1.000 26.42110 189 TYR A C 1
ATOM 2641 O O . TYR A 1 170 ? -11.19952 -22.00597 -15.83012 1.000 28.10055 189 TYR A O 1
ATOM 2659 N N . LEU A 1 171 ? -12.97419 -21.81478 -14.46319 1.000 27.99901 190 LEU A N 1
ATOM 2660 C CA . LEU A 1 171 ? -13.84545 -21.06110 -15.37705 1.000 30.35565 190 LEU A CA 1
ATOM 2661 C C . LEU A 1 171 ? -14.32257 -19.79962 -14.66883 1.000 32.55974 190 LEU A C 1
ATOM 2662 O O . LEU A 1 171 ? -14.94119 -19.88363 -13.58812 1.000 32.77355 190 LEU A O 1
ATOM 2678 N N . SER A 1 172 ? -13.99209 -18.62872 -15.24186 1.000 34.16521 191 SER A N 1
ATOM 2679 C CA . SER A 1 172 ? -14.42051 -17.35132 -14.68884 1.000 36.08954 191 SER A CA 1
ATOM 2680 C C . SER A 1 172 ? -15.38961 -16.64863 -15.64245 1.000 33.86136 191 SER A C 1
ATOM 2681 O O . SER A 1 172 ? -15.25526 -16.71960 -16.87092 1.000 35.85574 191 SER A O 1
ATOM 2689 N N . SER A 1 173 ? -16.36461 -15.96083 -15.06932 1.000 41.16730 192 SER A N 1
ATOM 2690 C CA . SER A 1 173 ? -17.28613 -15.16126 -15.85931 1.000 51.39665 192 SER A CA 1
ATOM 2691 C C . SER A 1 173 ? -17.10612 -13.68188 -15.58214 1.000 53.23051 192 SER A C 1
ATOM 2692 O O . SER A 1 173 ? -17.88128 -12.86790 -16.08038 1.000 57.58936 192 SER A O 1
ATOM 2700 N N . ARG A 1 174 ? -16.10145 -13.32727 -14.79490 1.000 43.51968 193 ARG A N 1
ATOM 2701 C CA . ARG A 1 174 ? -15.85215 -11.94792 -14.43167 1.000 48.40632 193 ARG A CA 1
ATOM 2702 C C . ARG A 1 174 ? -15.34094 -11.16507 -15.63939 1.000 47.56075 193 ARG A C 1
ATOM 2703 O O . ARG A 1 174 ? -14.74141 -11.73569 -16.55074 1.000 45.05918 193 ARG A O 1
ATOM 2724 N N . PRO A 1 175 ? -15.59934 -9.86002 -15.69060 1.000 48.56578 194 PRO A N 1
ATOM 2725 C CA . PRO A 1 175 ? -14.97819 -9.03543 -16.73248 1.000 51.85356 194 PRO A CA 1
ATOM 2726 C C . PRO A 1 175 ? -13.46692 -9.24805 -16.78097 1.000 52.19714 194 PRO A C 1
ATOM 2727 O O . PRO A 1 175 ? -12.81936 -9.54594 -15.76915 1.000 46.07255 194 PRO A O 1
ATOM 2738 N N . LEU A 1 176 ? -12.90816 -9.05051 -17.97721 1.000 45.35436 195 LEU A N 1
ATOM 2739 C CA . LEU A 1 176 ? -11.48940 -9.26271 -18.20620 1.000 43.20926 195 LEU A CA 1
ATOM 2740 C C . LEU A 1 176 ? -10.62186 -8.39910 -17.32207 1.000 47.79077 195 LEU A C 1
ATOM 2741 O O . LEU A 1 176 ? -9.49766 -8.80552 -17.01796 1.000 41.77187 195 LEU A O 1
ATOM 2757 N N . TYR A 1 177 ? -11.14501 -7.26726 -16.83775 1.000 51.59371 196 TYR A N 1
ATOM 2758 C CA . TYR A 1 177 ? -10.41907 -6.43801 -15.87871 1.000 56.21770 196 TYR A CA 1
ATOM 2759 C C . TYR A 1 177 ? -10.02456 -7.21127 -14.62642 1.000 52.05353 196 TYR A C 1
ATOM 2760 O O . TYR A 1 177 ? -9.01047 -6.88370 -14.00487 1.000 55.01201 196 TYR A O 1
ATOM 2778 N N . PHE A 1 178 ? -10.80538 -8.22151 -14.23357 1.000 43.00079 197 PHE A N 1
ATOM 2779 C CA . PHE A 1 178 ? -10.53921 -8.98371 -13.02146 1.000 42.08347 197 PHE A CA 1
ATOM 2780 C C . PHE A 1 178 ? -9.70839 -10.22676 -13.27552 1.000 35.27645 197 PHE A C 1
ATOM 2781 O O . PHE A 1 178 ? -9.47299 -10.98971 -12.34259 1.000 34.53314 197 PHE A O 1
ATOM 2798 N N . TYR A 1 179 ? -9.30391 -10.48984 -14.50962 1.000 34.13928 198 TYR A N 1
ATOM 2799 C CA . TYR A 1 179 ? -8.69157 -11.79103 -14.80813 1.000 27.52105 198 TYR A CA 1
ATOM 2800 C C . TYR A 1 179 ? -7.42866 -12.03564 -13.98535 1.000 32.02917 198 TYR A C 1
ATOM 2801 O O . TYR A 1 179 ? -7.23255 -13.11981 -13.43290 1.000 29.85513 198 TYR A O 1
ATOM 2819 N N . ASN A 1 180 ? -6.53873 -11.03480 -13.90734 1.000 32.92017 199 ASN A N 1
ATOM 2820 C CA . ASN A 1 180 ? -5.29039 -11.21333 -13.16705 1.000 34.36904 199 ASN A CA 1
ATOM 2821 C C . ASN A 1 180 ? -5.58033 -11.31141 -11.67273 1.000 35.82135 199 ASN A C 1
ATOM 2822 O O . ASN A 1 180 ? -4.92746 -12.06423 -10.95130 1.000 33.93348 199 ASN A O 1
ATOM 2833 N N . TYR A 1 181 ? -6.57269 -10.56728 -11.19212 1.000 30.85808 200 TYR A N 1
ATOM 2834 C CA . TYR A 1 181 ? -6.97760 -10.68033 -9.80163 1.000 34.64751 200 TYR A CA 1
ATOM 2835 C C . TYR A 1 181 ? -7.45604 -12.08825 -9.47403 1.000 31.27656 200 TYR A C 1
ATOM 2836 O O . TYR A 1 181 ? -7.11984 -12.64579 -8.42446 1.000 34.85136 200 TYR A O 1
ATOM 2854 N N . THR A 1 182 ? -8.19900 -12.70656 -10.38831 1.000 30.27178 201 THR A N 1
ATOM 2855 C CA . THR A 1 182 ? -8.70276 -14.05283 -10.14197 1.000 32.17690 201 THR A CA 1
ATOM 2856 C C . THR A 1 182 ? -7.55517 -15.04320 -10.06452 1.000 30.03728 201 THR A C 1
ATOM 2857 O O . THR A 1 182 ? -7.54772 -15.92773 -9.20170 1.000 29.25857 201 THR A O 1
ATOM 2868 N N . GLN A 1 183 ? -6.53860 -14.87669 -10.91492 1.000 27.45821 202 GLN A N 1
ATOM 2869 C CA . GLN A 1 183 ? -5.39507 -15.78075 -10.86438 1.000 26.62792 202 GLN A CA 1
ATOM 2870 C C . GLN A 1 183 ? -4.68616 -15.65706 -9.51477 1.000 28.99552 202 GLN A C 1
ATOM 2871 O O . GLN A 1 183 ? -4.26488 -16.66262 -8.92321 1.000 31.07219 202 GLN A O 1
ATOM 2885 N N . GLY A 1 184 ? -4.46348 -14.41324 -9.07071 1.000 32.14519 203 GLY A N 1
ATOM 2886 C CA . GLY A 1 184 ? -3.80338 -14.18127 -7.79490 1.000 32.57037 203 GLY A CA 1
ATOM 2887 C C . GLY A 1 184 ? -4.61799 -14.71563 -6.63787 1.000 37.70415 203 GLY A C 1
ATOM 2888 O O . GLY A 1 184 ? -4.07111 -15.27741 -5.68455 1.000 33.78650 203 GLY A O 1
ATOM 2892 N N . TYR A 1 185 ? -5.93206 -14.52506 -6.68774 1.000 31.70540 204 TYR A N 1
ATOM 2893 C CA . TYR A 1 185 ? -6.79338 -15.06393 -5.63336 1.000 39.60762 204 TYR A CA 1
ATOM 2894 C C . TYR A 1 185 ? -6.64945 -16.59372 -5.52496 1.000 31.87517 204 TYR A C 1
ATOM 2895 O O . TYR A 1 185 ? -6.40687 -17.13351 -4.43496 1.000 31.86256 204 TYR A O 1
ATOM 2913 N N . LEU A 1 186 ? -6.71228 -17.30413 -6.65245 1.000 30.46133 205 LEU A N 1
ATOM 2914 C CA . LEU A 1 186 ? -6.66585 -18.76459 -6.57766 1.000 32.91422 205 LEU A CA 1
ATOM 2915 C C . LEU A 1 186 ? -5.29241 -19.26842 -6.10600 1.000 35.00197 205 LEU A C 1
ATOM 2916 O O . LEU A 1 186 ? -5.19947 -20.24964 -5.34625 1.000 33.50897 205 LEU A O 1
ATOM 2932 N N . LYS A 1 187 ? -4.22267 -18.61330 -6.52764 1.000 32.79841 206 LYS A N 1
ATOM 2933 C CA . LYS A 1 187 ? -2.90679 -19.11268 -6.15532 1.000 40.61463 206 LYS A CA 1
ATOM 2934 C C . LYS A 1 187 ? -2.53714 -18.74105 -4.71924 1.000 37.87927 206 LYS A C 1
ATOM 2935 O O . LYS A 1 187 ? -1.53895 -19.27081 -4.20217 1.000 44.07366 206 LYS A O 1
ATOM 2954 N N . GLY A 1 188 ? -3.28110 -17.80866 -4.07152 1.000 33.69235 207 GLY A N 1
ATOM 2955 C CA . GLY A 1 188 ? -3.04594 -17.48491 -2.68427 1.000 39.48719 207 GLY A CA 1
ATOM 2956 C C . GLY A 1 188 ? -3.86481 -18.25010 -1.67095 1.000 39.12533 207 GLY A C 1
ATOM 2957 O O . GLY A 1 188 ? -3.57610 -18.15402 -0.48030 1.000 39.11251 207 GLY A O 1
ATOM 2961 N N . ILE A 1 189 ? -4.87668 -19.00806 -2.09639 1.000 32.15829 208 ILE A N 1
ATOM 2962 C CA . ILE A 1 189 ? -5.67571 -19.77922 -1.16118 1.000 39.35501 208 ILE A CA 1
ATOM 2963 C C . ILE A 1 189 ? -4.79347 -20.82594 -0.52037 1.000 37.28635 208 ILE A C 1
ATOM 2964 O O . ILE A 1 189 ? -4.08773 -21.56506 -1.23060 1.000 36.83660 208 ILE A O 1
ATOM 2980 N N . ILE A 1 190 ? -4.80270 -20.86051 0.81923 1.000 38.09596 209 ILE A N 1
ATOM 2981 C CA . ILE A 1 190 ? -4.19656 -21.90889 1.63607 1.000 40.02900 209 ILE A CA 1
ATOM 2982 C C . ILE A 1 190 ? -5.23105 -22.34152 2.66838 1.000 44.96564 209 ILE A C 1
ATOM 2983 O O . ILE A 1 190 ? -5.75058 -21.50526 3.40992 1.000 40.88816 209 ILE A O 1
ATOM 2999 N N . GLN A 1 191 ? -5.48965 -23.64766 2.75012 1.000 38.08652 210 GLN A N 1
ATOM 3000 C CA . GLN A 1 191 ? -6.49242 -24.21617 3.65482 1.000 43.63209 210 GLN A CA 1
ATOM 3001 C C . GLN A 1 191 ? -5.86883 -25.43652 4.32130 1.000 44.97206 210 GLN A C 1
ATOM 3002 O O . GLN A 1 191 ? -5.65820 -26.46210 3.66734 1.000 44.59128 210 GLN A O 1
ATOM 3016 N N . ASN A 1 192 ? -5.52624 -25.32964 5.59997 1.000 53.25484 211 ASN A N 1
ATOM 3017 C CA . ASN A 1 192 ? -4.91411 -26.45080 6.31235 1.000 51.83950 211 ASN A CA 1
ATOM 3018 C C . ASN A 1 192 ? -3.67290 -26.96065 5.57930 1.000 49.53272 211 ASN A C 1
ATOM 3019 O O . ASN A 1 192 ? -3.44516 -28.16922 5.44692 1.000 51.92118 211 ASN A O 1
ATOM 3030 N N . GLY A 1 193 ? -2.87485 -26.02066 5.06268 1.000 47.39412 212 GLY A N 1
ATOM 3031 C CA . GLY A 1 193 ? -1.68773 -26.36740 4.33250 1.000 46.48879 212 GLY A CA 1
ATOM 3032 C C . GLY A 1 193 ? -1.89349 -26.69710 2.87747 1.000 40.27683 212 GLY A C 1
ATOM 3033 O O . GLY A 1 193 ? -0.90767 -26.73747 2.13654 1.000 47.19579 212 GLY A O 1
ATOM 3037 N N . PHE A 1 194 ? -3.12619 -26.96036 2.45341 1.000 38.35543 213 PHE A N 1
ATOM 3038 C CA . PHE A 1 194 ? -3.43796 -27.29201 1.06945 1.000 40.08896 213 PHE A CA 1
ATOM 3039 C C . PHE A 1 194 ? -3.64716 -26.04158 0.23784 1.000 39.00587 213 PHE A C 1
ATOM 3040 O O . PHE A 1 194 ? -4.13417 -25.02291 0.73069 1.000 36.20907 213 PHE A O 1
ATOM 3057 N N . THR A 1 195 ? -3.31210 -26.15267 -1.04783 1.000 38.14354 214 THR A N 1
ATOM 3058 C CA . THR A 1 195 ? -3.42427 -25.04722 -1.98902 1.000 37.96321 214 THR A CA 1
ATOM 3059 C C . THR A 1 195 ? -4.25716 -25.51033 -3.17000 1.000 34.77307 214 THR A C 1
ATOM 3060 O O . THR A 1 195 ? -4.57983 -26.69213 -3.32888 1.000 32.14549 214 THR A O 1
ATOM 3071 N N . MET A 1 196 ? -4.57490 -24.58347 -4.00655 1.000 32.84519 215 MET A N 1
ATOM 3072 C CA . MET A 1 196 ? -5.38469 -24.89510 -5.16362 1.000 31.52595 215 MET A CA 1
ATOM 3073 C C . MET A 1 196 ? -4.44810 -25.35666 -6.29961 1.000 30.69489 215 MET A C 1
ATOM 3074 O O . MET A 1 196 ? -3.46316 -24.65028 -6.61789 1.000 28.40121 215 MET A O 1
ATOM 3088 N N . PRO A 1 197 ? -4.69896 -26.50462 -6.94181 1.000 28.15514 216 PRO A N 1
ATOM 3089 C CA . PRO A 1 197 ? -3.75822 -26.97599 -7.97678 1.000 34.03738 216 PRO A CA 1
ATOM 3090 C C . PRO A 1 197 ? -3.69037 -26.00288 -9.14161 1.000 31.77586 216 PRO A C 1
ATOM 3091 O O . PRO A 1 197 ? -4.68749 -25.41919 -9.56445 1.000 30.30525 216 PRO A O 1
ATOM 3102 N N . ASP A 1 198 ? -2.48040 -25.81081 -9.63975 1.000 29.12389 217 ASP A N 1
ATOM 3103 C CA . ASP A 1 198 ? -2.30997 -24.89819 -10.75525 1.000 30.42125 217 ASP A CA 1
ATOM 3104 C C . ASP A 1 198 ? -3.07518 -25.43292 -11.96260 1.000 26.58497 217 ASP A C 1
ATOM 3105 O O . ASP A 1 198 ? -3.08523 -26.63241 -12.23075 1.000 29.95085 217 ASP A O 1
ATOM 3114 N N . GLY A 1 199 ? -3.73174 -24.54524 -12.69436 1.000 25.37847 218 GLY A N 1
ATOM 3115 C CA . GLY A 1 199 ? -4.39366 -24.95673 -13.90211 1.000 25.19998 218 GLY A CA 1
ATOM 3116 C C . GLY A 1 199 ? -4.82440 -23.71195 -14.62455 1.000 23.29020 218 GLY A C 1
ATOM 3117 O O . GLY A 1 199 ? -4.95566 -22.63288 -14.02690 1.000 24.45085 218 GLY A O 1
ATOM 3121 N N . PRO A 1 200 ? -5.25382 -23.89268 -15.86845 1.000 22.33746 219 PRO A N 1
ATOM 3122 C CA . PRO A 1 200 ? -5.70535 -22.74190 -16.64100 1.000 22.89730 219 PRO A CA 1
ATOM 3123 C C . PRO A 1 200 ? -7.02322 -22.21177 -16.13300 1.000 24.07695 219 PRO A C 1
ATOM 3124 O O . PRO A 1 200 ? -7.91453 -22.96574 -15.69641 1.000 24.25862 219 PRO A O 1
ATOM 3135 N N . ILE A 1 201 ? -7.13278 -20.89023 -16.23277 1.000 21.94338 220 ILE A N 1
ATOM 3136 C CA . ILE A 1 201 ? -8.38891 -20.19789 -15.99022 1.000 22.42063 220 ILE A CA 1
ATOM 3137 C C . ILE A 1 201 ? -8.99089 -19.74294 -17.31856 1.000 27.23801 220 ILE A C 1
ATOM 3138 O O . ILE A 1 201 ? -8.45710 -18.84855 -17.97347 1.000 26.29444 220 ILE A O 1
ATOM 3154 N N . LEU A 1 202 ? -10.09503 -20.33703 -17.72579 1.000 26.34771 221 LEU A N 1
ATOM 3155 C CA . LEU A 1 202 ? -10.74826 -19.93502 -18.96897 1.000 28.92213 221 LEU A CA 1
ATOM 3156 C C . LEU A 1 202 ? -11.70697 -18.81110 -18.69228 1.000 32.59556 221 LEU A C 1
ATOM 3157 O O . LEU A 1 202 ? -12.22365 -18.68517 -17.58905 1.000 33.20052 221 LEU A O 1
ATOM 3173 N N . LEU A 1 203 ? -11.92402 -17.98695 -19.69178 1.000 30.06016 222 LEU A N 1
ATOM 3174 C CA . LEU A 1 203 ? -12.74022 -16.80231 -19.54462 1.000 32.51869 222 LEU A CA 1
ATOM 3175 C C . LEU A 1 203 ? -13.86486 -16.85597 -20.55504 1.000 38.33230 222 LEU A C 1
ATOM 3176 O O . LEU A 1 203 ? -13.61372 -17.07048 -21.74100 1.000 35.21268 222 LEU A O 1
ATOM 3192 N N . SER A 1 204 ? -15.07920 -16.61575 -20.08088 1.000 46.51269 223 SER A N 1
ATOM 3193 C CA . SER A 1 204 ? -16.25521 -16.63262 -20.93129 1.000 59.32515 223 SER A CA 1
ATOM 3194 C C . SER A 1 204 ? -16.05163 -15.65566 -22.08796 1.000 60.49758 223 SER A C 1
ATOM 3195 O O . SER A 1 204 ? -15.62189 -14.51170 -21.86520 1.000 53.81836 223 SER A O 1
ATOM 3203 N N . PRO A 1 205 ? -16.33647 -16.06008 -23.32598 1.000 60.69722 224 PRO A N 1
ATOM 3204 C CA . PRO A 1 205 ? -16.03267 -15.18080 -24.46950 1.000 71.19787 224 PRO A CA 1
ATOM 3205 C C . PRO A 1 205 ? -16.85952 -13.88958 -24.48955 1.000 70.11263 224 PRO A C 1
ATOM 3206 O O . PRO A 1 205 ? -16.47930 -12.94783 -25.19550 1.000 57.11090 224 PRO A O 1
ATOM 3217 N N . ASP A 1 206 ? -17.96876 -13.80766 -23.74150 1.000 67.48640 225 ASP A N 1
ATOM 3218 C CA . ASP A 1 206 ? -18.71417 -12.55137 -23.67302 1.000 69.01131 225 ASP A CA 1
ATOM 3219 C C . ASP A 1 206 ? -17.88254 -11.43988 -2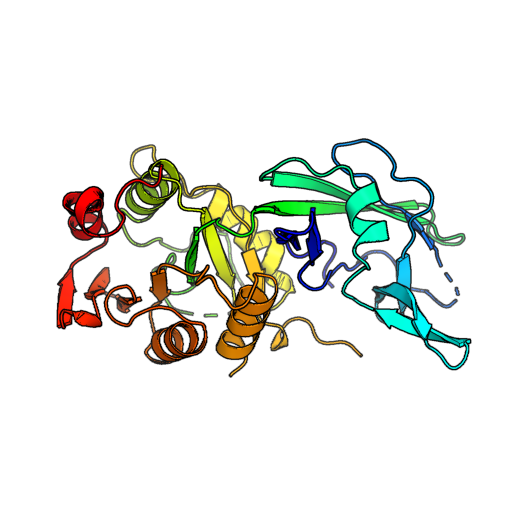3.03726 1.000 68.97989 225 ASP A C 1
ATOM 3220 O O . ASP A 1 206 ? -18.13101 -10.25022 -23.28679 1.000 68.76369 225 ASP A O 1
ATOM 3229 N N . GLN A 1 207 ? -16.91768 -11.80273 -22.19169 1.000 57.27018 226 GLN A N 1
ATOM 3230 C CA . GLN A 1 207 ? -16.08342 -10.83441 -21.48608 1.000 66.41939 226 GLN A CA 1
ATOM 3231 C C . GLN A 1 207 ? -14.87177 -10.38798 -22.29519 1.000 59.99097 226 GLN A C 1
ATOM 3232 O O . GLN A 1 207 ? -14.11672 -9.52621 -21.82741 1.000 57.09122 226 GLN A O 1
ATOM 3246 N N . ILE A 1 208 ? -14.66583 -10.97202 -23.47885 1.000 70.88709 227 ILE A N 1
ATOM 3247 C CA . ILE A 1 208 ? -13.51902 -10.68346 -24.33400 1.000 84.21384 227 ILE A CA 1
ATOM 3248 C C . ILE A 1 208 ? -14.02026 -10.11250 -25.65287 1.000 96.39922 227 ILE A C 1
ATOM 3249 O O . ILE A 1 208 ? -13.84895 -10.72743 -26.71317 1.000 102.30526 227 ILE A O 1
ATOM 3265 N N . ILE A 1 209 ? -14.64912 -8.93885 -25.59916 1.000 101.74789 228 ILE A N 1
ATOM 3266 C CA . ILE A 1 209 ? -15.30993 -8.40188 -26.78154 1.000 114.17421 228 ILE A CA 1
ATOM 3267 C C . ILE A 1 209 ? -14.27406 -7.89554 -27.77262 1.000 108.09828 228 ILE A C 1
ATOM 3268 O O . ILE A 1 209 ? -13.30226 -7.22655 -27.39464 1.000 102.60023 228 ILE A O 1
ATOM 3284 N N . SER A 1 210 ? -14.48241 -8.21461 -29.05202 1.000 116.75797 229 SER A N 1
ATOM 3285 C CA . SER A 1 210 ? -13.63286 -7.73620 -30.13855 1.000 115.18251 229 SER A CA 1
ATOM 3286 C C . SER A 1 210 ? -14.23240 -8.20101 -31.46472 1.000 108.28117 229 SER A C 1
ATOM 3287 O O . SER A 1 210 ? -15.19538 -8.97446 -31.50348 1.000 104.22828 229 SER A O 1
ATOM 3295 N N . SER A 1 211 ? -13.64451 -7.71463 -32.55415 1.000 98.91237 230 SER A N 1
ATOM 3296 C CA . SER A 1 211 ? -14.05683 -8.11206 -33.89862 1.000 108.59697 230 SER A CA 1
ATOM 3297 C C . SER A 1 211 ? -13.06464 -7.57409 -34.93030 1.000 106.54284 230 SER A C 1
ATOM 3298 O O . SER A 1 211 ? -12.56393 -6.44586 -34.80058 1.000 101.32781 230 SER A O 1
ATOM 3306 N N . GLU A 1 223 ? -25.59567 -19.03493 -22.03949 1.000 87.02167 242 GLU A N 1
ATOM 3307 C CA . GLU A 1 223 ? -25.22466 -19.73312 -23.26657 1.000 94.50627 242 GLU A CA 1
ATOM 3308 C C . GLU A 1 223 ? -23.74686 -19.53056 -23.57797 1.000 72.26397 242 GLU A C 1
ATOM 3309 O O . GLU A 1 223 ? -23.18070 -20.22957 -24.42818 1.000 62.98485 242 GLU A O 1
ATOM 3321 N N . PHE A 1 224 ? -23.12262 -18.57660 -22.88342 1.000 69.81508 243 PHE A N 1
ATOM 3322 C CA . PHE A 1 224 ? -21.70440 -18.32950 -23.10036 1.000 66.76549 243 PHE A CA 1
ATOM 3323 C C . PHE A 1 224 ? -20.84276 -19.36965 -22.39732 1.000 52.47736 243 PHE A C 1
ATOM 3324 O O . PHE A 1 224 ? -19.85434 -19.83825 -22.96714 1.000 49.26429 243 PHE A O 1
ATOM 3341 N N . LYS A 1 225 ? -21.17746 -19.74358 -21.16194 1.000 47.56404 244 LYS A N 1
ATOM 3342 C CA . LYS A 1 225 ? -20.41597 -20.81557 -20.51623 1.000 49.80554 244 LYS A CA 1
ATOM 3343 C C . LYS A 1 225 ? -20.53535 -22.13518 -21.29569 1.000 43.92595 244 LYS A C 1
ATOM 3344 O O . LYS A 1 225 ? -19.55118 -22.87193 -21.48157 1.000 38.77400 244 LYS A O 1
ATOM 3363 N N . GLY A 1 226 ? -21.73691 -22.44409 -21.77008 1.000 46.23119 245 GLY A N 1
ATOM 3364 C CA . GLY A 1 226 ? -21.91765 -23.64727 -22.57560 1.000 47.55465 245 GLY A CA 1
ATOM 3365 C C . GLY A 1 226 ? -21.09335 -23.62996 -23.84949 1.000 46.08224 245 GLY A C 1
ATOM 3366 O O . GLY A 1 226 ? -20.44209 -24.61985 -24.20390 1.000 41.23743 245 GLY A O 1
ATOM 3370 N N . ALA A 1 227 ? -21.05004 -22.48329 -24.52083 1.000 43.43995 246 ALA A N 1
ATOM 3371 C CA . ALA A 1 227 ? -20.23899 -22.37589 -25.73122 1.000 39.86454 246 ALA A CA 1
ATOM 3372 C C . ALA A 1 227 ? -18.75800 -22.57252 -25.43394 1.000 40.54879 246 ALA A C 1
ATOM 3373 O O . ALA A 1 227 ? -18.04682 -23.24953 -26.19275 1.000 40.44469 246 ALA A O 1
ATOM 3380 N N . LEU A 1 228 ? -18.26188 -21.92437 -24.37210 1.000 38.45408 247 LEU A N 1
ATOM 3381 C CA . LEU A 1 228 ? -16.86177 -22.05257 -23.99213 1.000 34.57884 247 LEU A CA 1
ATOM 3382 C C . LEU A 1 228 ? -16.48028 -23.51336 -23.73385 1.000 33.17616 247 LEU A C 1
ATOM 3383 O O . LEU A 1 228 ? -15.39607 -23.95658 -24.13178 1.000 34.35726 247 LEU A O 1
ATOM 3399 N N . LEU A 1 229 ? -17.31879 -24.25606 -23.00174 1.000 30.25242 248 LEU A N 1
ATOM 3400 C CA . LEU A 1 229 ? -16.95737 -25.63708 -22.71588 1.000 33.85280 248 LEU A CA 1
ATOM 3401 C C . LEU A 1 229 ? -17.04604 -26.49622 -23.95521 1.000 37.14699 248 LEU A C 1
ATOM 3402 O O . LEU A 1 229 ? -16.28211 -27.44982 -24.07727 1.000 33.30156 248 LEU A O 1
ATOM 3418 N N . LYS A 1 230 ? -17.96968 -26.20184 -24.87359 1.000 34.41657 249 LYS A N 1
ATOM 3419 C CA . LYS A 1 230 ? -18.03631 -26.97843 -26.10786 1.000 43.49276 249 LYS A CA 1
ATOM 3420 C C . LYS A 1 230 ? -16.82753 -26.68814 -26.99017 1.000 41.69212 249 LYS A C 1
ATOM 3421 O O . LYS A 1 230 ? -16.29633 -27.58487 -27.66552 1.000 42.90212 249 LYS A O 1
ATOM 3440 N N . ASP A 1 231 ? -16.38540 -25.43728 -26.99096 1.000 36.94748 250 ASP A N 1
ATOM 3441 C CA . ASP A 1 231 ? -15.11924 -25.10466 -27.62759 1.000 39.98559 250 ASP A CA 1
ATOM 3442 C C . ASP A 1 231 ? -13.96968 -25.91438 -27.04579 1.000 41.14295 250 ASP A C 1
ATOM 3443 O O . ASP A 1 231 ? -13.14583 -26.46678 -27.78516 1.000 40.79119 250 ASP A O 1
ATOM 3452 N N . LEU A 1 232 ? -13.87181 -25.95584 -25.71249 1.000 33.70034 251 LEU A N 1
ATOM 3453 C CA . LEU A 1 232 ? -12.82019 -26.72931 -25.06423 1.000 31.43943 251 LEU A CA 1
ATOM 3454 C C . LEU A 1 232 ? -12.93990 -28.21266 -25.41523 1.000 36.20932 251 LEU A C 1
ATOM 3455 O O . LEU A 1 232 ? -11.93821 -28.85922 -25.73655 1.000 36.63140 251 LEU A O 1
ATOM 3471 N N . ARG A 1 233 ? -14.17022 -28.76029 -25.40719 1.000 30.95968 252 ARG A N 1
ATOM 3472 C CA . ARG A 1 233 ? -14.34016 -30.17813 -25.69519 1.000 34.63889 252 ARG A CA 1
ATOM 3473 C C . ARG A 1 233 ? -13.86298 -30.45000 -27.10703 1.000 35.66303 252 ARG A C 1
ATOM 3474 O O . ARG A 1 233 ? -13.29087 -31.51084 -27.38134 1.000 38.68278 252 ARG A O 1
ATOM 3495 N N . ARG A 1 234 ? -14.05142 -29.48237 -28.00574 1.000 37.80214 253 ARG A N 1
ATOM 3496 C CA . ARG A 1 234 ? -13.78509 -29.69989 -29.41710 1.000 41.41770 253 ARG A CA 1
ATOM 3497 C C . ARG A 1 234 ? -12.31507 -29.50876 -29.80589 1.000 43.30773 253 ARG A C 1
ATOM 3498 O O . ARG A 1 234 ? -11.96724 -29.72607 -30.97221 1.000 38.60063 253 ARG A O 1
ATOM 3519 N N . VAL A 1 235 ? -11.41946 -29.13639 -28.88420 1.000 36.80518 254 VAL A N 1
ATOM 3520 C CA . VAL A 1 235 ? -9.99568 -29.22127 -29.21305 1.000 38.64624 254 VAL A CA 1
ATOM 3521 C C . VAL A 1 235 ? -9.45491 -30.60633 -28.90990 1.000 38.63661 254 VAL A C 1
ATOM 3522 O O . VAL A 1 235 ? -8.27808 -30.87921 -29.17651 1.000 39.60759 254 VAL A O 1
ATOM 3535 N N . PHE A 1 236 ? -10.28497 -31.48803 -28.34720 1.000 33.10061 255 PHE A N 1
ATOM 3536 C CA . PHE A 1 236 ? -10.02107 -32.90096 -28.25734 1.000 34.67466 255 PHE A CA 1
ATOM 3537 C C . PHE A 1 236 ? -10.77076 -33.64875 -29.33838 1.000 41.86321 255 PHE A C 1
ATOM 3538 O O . PHE A 1 236 ? -11.78024 -33.13442 -29.89225 1.000 42.82344 255 PHE A O 1
ATOM 3555 N N . PRO A 1 237 ? -10.25944 -34.85393 -29.69378 1.000 43.38676 256 PRO A N 1
ATOM 3556 C CA . PRO A 1 237 ? -10.97406 -35.62637 -30.75134 1.000 41.70944 256 PRO A CA 1
ATOM 3557 C C . PRO A 1 237 ? -12.38793 -36.06644 -30.33379 1.000 49.30164 256 PRO A C 1
ATOM 3558 O O . PRO A 1 237 ? -12.68992 -36.22529 -29.14756 1.000 36.00572 256 PRO A O 1
ATOM 3569 N N . GLU A 1 238 ? -13.20968 -36.36688 -31.32973 1.000 46.31397 257 GLU A N 1
ATOM 3570 C CA . GLU A 1 238 ? -14.58716 -36.66348 -31.05428 1.000 47.77977 257 GLU A CA 1
ATOM 3571 C C . GLU A 1 238 ? -14.75697 -37.99766 -30.37580 1.000 49.27215 257 GLU A C 1
ATOM 3572 O O . GLU A 1 238 ? -15.79820 -38.19340 -29.73810 1.000 51.59091 257 GLU A O 1
ATOM 3584 N N . GLU A 1 239 ? -13.80214 -38.93620 -30.53043 1.000 42.93770 258 GLU A N 1
ATOM 3585 C CA . GLU A 1 239 ? -14.01516 -40.27429 -29.97922 1.000 45.02360 258 GLU A CA 1
ATOM 3586 C C . GLU A 1 239 ? -13.58664 -40.41055 -28.51454 1.000 45.79688 258 GLU A C 1
ATOM 3587 O O . GLU A 1 239 ? -13.67971 -41.51917 -27.97179 1.000 49.83048 258 GLU A O 1
ATOM 3599 N N . VAL A 1 240 ? -13.11988 -39.34517 -27.86376 1.000 45.41130 259 VAL A N 1
ATOM 3600 C CA . VAL A 1 240 ? -12.89411 -39.38378 -26.42026 1.000 46.69414 259 VAL A CA 1
ATOM 3601 C C . VAL A 1 240 ? -13.79496 -38.34688 -25.76251 1.000 44.77436 259 VAL A C 1
ATOM 3602 O O . VAL A 1 240 ? -14.13786 -37.32744 -26.37792 1.000 40.45780 259 VAL A O 1
ATOM 3615 N N . ASN A 1 241 ? -14.08407 -38.55545 -24.45939 1.000 41.32788 260 ASN A N 1
ATOM 3616 C CA . ASN A 1 241 ? -14.80360 -37.52792 -23.70129 1.000 43.37352 260 ASN A CA 1
ATOM 3617 C C . ASN A 1 241 ? -13.87254 -36.87431 -22.70650 1.000 33.99814 260 ASN A C 1
ATOM 3618 O O . ASN A 1 241 ? -13.57867 -37.45132 -21.64842 1.000 37.32840 260 ASN A O 1
ATOM 3629 N N . PRO A 1 242 ? -13.34175 -35.69711 -23.00975 1.000 29.98427 261 PRO A N 1
ATOM 3630 C CA . PRO A 1 242 ? -12.24685 -35.17410 -22.20197 1.000 32.92767 261 PRO A CA 1
ATOM 3631 C C . PRO A 1 242 ? -12.68206 -34.51257 -20.90692 1.000 32.33056 261 PRO A C 1
ATOM 3632 O O . PRO A 1 242 ? -11.85536 -34.36217 -20.00676 1.000 31.73899 261 PRO A O 1
ATOM 3643 N N . ILE A 1 243 ? -13.91553 -34.04775 -20.78896 1.000 31.40486 262 ILE A N 1
ATOM 3644 C CA . ILE A 1 243 ? -14.33453 -33.35846 -19.56649 1.000 29.97001 262 ILE A CA 1
ATOM 3645 C C . ILE A 1 243 ? -15.01635 -34.40834 -18.70602 1.000 30.44061 262 ILE A C 1
ATOM 3646 O O . ILE A 1 243 ? -16.11233 -34.87651 -19.02653 1.000 29.80585 262 ILE A O 1
ATOM 3662 N N . PHE A 1 244 ? -14.34200 -34.77007 -17.62299 1.000 29.54577 263 PHE A N 1
ATOM 3663 C CA . PHE A 1 244 ? -14.76144 -35.87561 -16.77207 1.000 32.20888 263 PHE A CA 1
ATOM 3664 C C . PHE A 1 244 ? -15.81174 -35.43247 -15.75430 1.000 27.07080 263 PHE A C 1
ATOM 3665 O O . PHE A 1 244 ? -16.76531 -36.17213 -15.47370 1.000 33.14650 263 PHE A O 1
ATOM 3682 N N . ALA A 1 245 ? -15.65931 -34.23317 -15.19941 1.000 28.85704 264 ALA A N 1
ATOM 3683 C CA . ALA A 1 245 ? -16.51981 -33.79502 -14.10951 1.000 30.73128 264 ALA A CA 1
ATOM 3684 C C . ALA A 1 245 ? -16.51705 -32.28084 -14.04946 1.000 26.76034 264 ALA A C 1
ATOM 3685 O O . ALA A 1 245 ? -15.65404 -31.62699 -14.63920 1.000 27.02720 264 ALA A O 1
ATOM 3692 N N . GLY A 1 246 ? -17.53382 -31.71597 -13.40335 1.000 27.52028 265 GLY A N 1
ATOM 3693 C CA . GLY A 1 246 ? -17.55937 -30.27337 -13.21791 1.000 29.98725 265 GLY A CA 1
ATOM 3694 C C . GLY A 1 246 ? -18.20726 -29.87279 -11.91389 1.000 31.42244 265 GLY A C 1
ATOM 3695 O O . GLY A 1 246 ? -19.08285 -30.56650 -11.39933 1.000 31.29414 265 GLY A O 1
ATOM 3699 N N . PHE A 1 247 ? -17.68050 -28.77992 -11.32227 1.000 27.66830 266 PHE A N 1
ATOM 3700 C CA . PHE A 1 247 ? -18.12634 -28.16846 -10.07619 1.000 28.95353 266 PHE A CA 1
ATOM 3701 C C . PHE A 1 247 ? -18.71189 -26.80963 -10.42384 1.000 30.90708 266 PHE A C 1
ATOM 3702 O O . PHE A 1 247 ? -18.02761 -25.98386 -11.04061 1.000 30.09101 266 PHE A O 1
ATOM 3719 N N . GLY A 1 248 ? -19.90435 -26.54086 -9.89190 1.000 29.96368 267 GLY A N 1
ATOM 3720 C CA . GLY A 1 248 ? -20.64479 -25.33513 -10.17735 1.000 32.92748 267 GLY A CA 1
ATOM 3721 C C . GLY A 1 248 ? -21.45198 -24.92792 -8.97261 1.000 34.08943 267 GLY A C 1
ATOM 3722 O O . GLY A 1 248 ? -21.36485 -25.57553 -7.92990 1.000 37.19847 267 GLY A O 1
ATOM 3726 N N . ASN A 1 249 ? -22.24103 -23.86651 -9.10698 1.000 34.42627 268 ASN A N 1
ATOM 3727 C CA . ASN A 1 249 ? -23.13250 -23.45594 -8.02682 1.000 39.38574 268 ASN A CA 1
ATOM 3728 C C . ASN A 1 249 ? -24.49345 -22.97145 -8.52873 1.000 52.03993 268 ASN A C 1
ATOM 3729 O O . ASN A 1 249 ? -25.30110 -22.48741 -7.72608 1.000 46.20084 268 ASN A O 1
ATOM 3740 N N . ARG A 1 250 ? -24.79309 -23.11374 -9.81645 1.000 49.86896 269 ARG A N 1
ATOM 3741 C CA . ARG A 1 250 ? -26.08799 -22.73252 -10.36262 1.000 54.20068 269 ARG A CA 1
ATOM 3742 C C . ARG A 1 250 ? -26.56095 -23.84376 -11.29115 1.000 58.05987 269 ARG A C 1
ATOM 3743 O O . ARG A 1 250 ? -25.74989 -24.59642 -11.83532 1.000 52.41398 269 ARG A O 1
ATOM 3764 N N . ASP A 1 251 ? -27.88352 -23.94111 -11.47942 1.000 54.38043 270 ASP A N 1
ATOM 3765 C CA . ASP A 1 251 ? -28.42550 -24.95213 -12.39015 1.000 52.08689 270 ASP A CA 1
ATOM 3766 C C . ASP A 1 251 ? -27.92281 -24.74514 -13.81096 1.000 57.54062 270 ASP A C 1
ATOM 3767 O O . ASP A 1 251 ? -27.72056 -25.71019 -14.55044 1.000 56.11152 270 ASP A O 1
ATOM 3776 N N . THR A 1 252 ? -27.67167 -23.50295 -14.19913 1.000 55.80485 271 THR A N 1
ATOM 3777 C CA . THR A 1 252 ? -27.13548 -23.25063 -15.52885 1.000 50.71309 271 THR A CA 1
ATOM 3778 C C . THR A 1 252 ? -25.72964 -23.83071 -15.69070 1.000 58.40526 271 THR A C 1
ATOM 3779 O O . THR A 1 252 ? -25.30515 -24.12619 -16.82298 1.000 48.58941 271 THR A O 1
ATOM 3790 N N . ASP A 1 253 ? -24.96089 -23.92483 -14.58874 1.000 50.61309 272 ASP A N 1
ATOM 3791 C CA . ASP A 1 253 ? -23.66166 -24.58876 -14.66471 1.000 51.39225 272 ASP A CA 1
ATOM 3792 C C . ASP A 1 253 ? -23.84069 -26.05027 -15.07000 1.000 44.29839 272 ASP A C 1
ATOM 3793 O O . ASP A 1 253 ? -23.06691 -26.59256 -15.87203 1.000 39.55153 272 ASP A O 1
ATOM 3802 N N . ALA A 1 254 ? -24.84225 -26.71399 -14.49180 1.000 48.37319 273 ALA A N 1
ATOM 3803 C CA . ALA A 1 254 ? -25.07881 -28.11887 -14.79815 1.000 41.53838 273 ALA A CA 1
ATOM 3804 C C . ALA A 1 254 ? -25.38575 -28.31268 -16.28220 1.000 46.28108 273 ALA A C 1
ATOM 3805 O O . ALA A 1 254 ? -24.83470 -29.20028 -16.94060 1.000 43.60366 273 ALA A O 1
ATOM 3812 N N . THR A 1 255 ? -26.25482 -27.46817 -16.82693 1.000 42.59900 274 THR A N 1
ATOM 3813 C CA . THR A 1 255 ? -26.61823 -27.56079 -18.23655 1.000 44.51248 274 THR A CA 1
ATOM 3814 C C . THR A 1 255 ? -25.40655 -27.40828 -19.13789 1.000 45.19681 274 THR A C 1
ATOM 3815 O O . THR A 1 255 ? -25.23154 -28.15207 -20.10233 1.000 41.81994 274 THR A O 1
ATOM 3826 N N . ALA A 1 256 ? -24.57289 -26.41469 -18.85432 1.000 40.68514 275 ALA A N 1
ATOM 3827 C CA . ALA A 1 256 ? -23.35191 -26.20831 -19.61475 1.000 44.46217 275 ALA A CA 1
ATOM 3828 C C . ALA A 1 256 ? -22.47082 -27.44922 -19.60679 1.000 39.83186 275 ALA A C 1
ATOM 3829 O O . ALA A 1 256 ? -21.86882 -27.79512 -20.63244 1.000 36.83432 275 ALA A O 1
ATOM 3836 N N . CYS A 1 257 ? -22.33069 -28.10828 -18.44624 1.000 36.13253 276 CYS A N 1
ATOM 3837 C CA . CYS A 1 257 ? -21.47350 -29.29243 -18.40982 1.000 34.87275 276 CYS A CA 1
ATOM 3838 C C . CYS A 1 257 ? -22.11674 -30.43736 -19.20171 1.000 35.01943 276 CYS A C 1
ATOM 3839 O O . CYS A 1 257 ? -21.44140 -31.14100 -19.95681 1.000 34.50393 276 CYS A O 1
ATOM 3847 N N . LEU A 1 258 ? -23.42327 -30.61989 -19.06195 1.000 34.96206 277 LEU A N 1
ATOM 3848 C CA . LEU A 1 258 ? -24.07091 -31.72607 -19.76782 1.000 39.56730 277 LEU A CA 1
ATOM 3849 C C . LEU A 1 258 ? -23.88431 -31.60495 -21.27708 1.000 43.22486 277 LEU A C 1
ATOM 3850 O O . LEU A 1 258 ? -23.57288 -32.58540 -21.96161 1.000 40.52778 277 LEU A O 1
ATOM 3866 N N . TYR A 1 259 ? -24.07410 -30.41268 -21.82013 1.000 42.78654 278 TYR A N 1
ATOM 3867 C CA . TYR A 1 259 ? -23.98618 -30.26650 -23.27041 1.000 45.50139 278 TYR A CA 1
ATOM 3868 C C . TYR A 1 259 ? -22.55764 -30.24108 -23.78256 1.000 44.13385 278 TYR A C 1
ATOM 3869 O O . TYR A 1 259 ? -22.34832 -30.26730 -24.99195 1.000 43.14747 278 TYR A O 1
ATOM 3887 N N . ALA A 1 260 ? -21.57801 -30.28447 -22.89524 1.000 38.81046 279 ALA A N 1
ATOM 3888 C CA . ALA A 1 260 ? -20.17377 -30.45415 -23.24424 1.000 39.15307 279 ALA A CA 1
ATOM 3889 C C . ALA A 1 260 ? -19.64756 -31.85252 -22.94161 1.000 38.67307 279 ALA A C 1
ATOM 3890 O O . ALA A 1 260 ? -18.43958 -32.08487 -23.01928 1.000 36.54703 279 ALA A O 1
ATOM 3897 N N . GLY A 1 261 ? -20.50428 -32.79936 -22.59506 1.000 35.76579 280 GLY A N 1
ATOM 3898 C CA . GLY A 1 261 ? -20.04293 -34.16086 -22.48934 1.000 36.11421 280 GLY A CA 1
ATOM 3899 C C . GLY A 1 261 ? -19.83953 -34.69911 -21.08460 1.000 36.04315 280 GLY A C 1
ATOM 3900 O O . GLY A 1 261 ? -19.40414 -35.84704 -20.94506 1.000 39.77838 280 GLY A O 1
ATOM 3904 N N . VAL A 1 262 ? -20.13508 -33.93276 -20.04670 1.000 34.98819 281 VAL A N 1
ATOM 3905 C CA . VAL A 1 262 ? -20.04909 -34.47468 -18.68621 1.000 32.37246 281 VAL A CA 1
ATOM 3906 C C . VAL A 1 262 ? -21.30000 -35.29794 -18.39138 1.000 31.94090 281 VAL A C 1
ATOM 3907 O O . VAL A 1 262 ? -22.42409 -34.83104 -18.61631 1.000 36.91238 281 VAL A O 1
ATOM 3920 N N . ILE A 1 263 ? -21.11862 -36.47025 -17.76022 1.000 36.51866 282 ILE A N 1
ATOM 3921 C CA A ILE A 1 263 ? -22.27150 -37.26526 -17.32840 0.522 36.64428 282 ILE A CA 1
ATOM 3922 C CA B ILE A 1 263 ? -22.26076 -37.26213 -17.31694 0.478 36.69691 282 ILE A CA 1
ATOM 3923 C C . ILE A 1 263 ? -22.89832 -36.63579 -16.07568 1.000 35.01772 282 ILE A C 1
ATOM 3924 O O . ILE A 1 263 ? -22.20354 -36.08351 -15.19262 1.000 33.59055 282 ILE A O 1
ATOM 3953 N N . ILE A 1 264 ? -24.23060 -36.73743 -15.97765 1.000 38.47436 283 ILE A N 1
ATOM 3954 C CA . ILE A 1 264 ? -24.89824 -36.09905 -14.84732 1.000 39.12615 283 ILE A CA 1
ATOM 3955 C C . ILE A 1 264 ? -24.34330 -36.59551 -13.49707 1.000 39.84292 283 ILE A C 1
ATOM 3956 O O . ILE A 1 264 ? -24.35252 -35.84746 -12.50699 1.000 38.02621 283 ILE A O 1
ATOM 3972 N N . ASP A 1 265 ? -23.85890 -37.84930 -13.42491 1.000 38.36799 284 ASP A N 1
ATOM 3973 C CA . ASP A 1 265 ? -23.31617 -38.38535 -12.16623 1.000 43.79726 284 ASP A CA 1
ATOM 3974 C C . ASP A 1 265 ? -22.08315 -37.62859 -11.69554 1.000 43.88840 284 ASP A C 1
ATOM 3975 O O . ASP A 1 265 ? -21.70580 -37.70365 -10.51677 1.000 38.78207 284 ASP A O 1
ATOM 3984 N N . ASN A 1 266 ? -21.44477 -36.87911 -12.57869 1.000 32.97760 285 ASN A N 1
ATOM 3985 C CA . ASN A 1 266 ? -20.19253 -36.21069 -12.23256 1.000 30.86081 285 ASN A CA 1
ATOM 3986 C C . ASN A 1 266 ? -20.32687 -34.69120 -12.18362 1.000 29.69817 285 ASN A C 1
ATOM 3987 O O . ASN A 1 266 ? -19.34115 -33.97404 -12.38728 1.000 28.12295 285 ASN A O 1
ATOM 3998 N N . ILE A 1 267 ? -21.53563 -34.17785 -12.02110 1.000 34.53979 286 ILE A N 1
ATOM 3999 C CA . ILE A 1 267 ? -21.76725 -32.74405 -11.89778 1.000 35.55541 286 ILE A CA 1
ATOM 4000 C C . ILE A 1 267 ? -22.13656 -32.48216 -10.45418 1.000 32.15219 286 ILE A C 1
ATOM 4001 O O . ILE A 1 267 ? -23.05163 -33.11509 -9.91192 1.000 34.36442 286 ILE A O 1
ATOM 4017 N N . PHE A 1 268 ? -21.41079 -31.55361 -9.84431 1.000 32.23194 287 PHE A N 1
ATOM 4018 C CA . PHE A 1 268 ? -21.49537 -31.19811 -8.42350 1.000 41.71879 287 PHE A CA 1
ATOM 4019 C C . PHE A 1 268 ? -21.88932 -29.73408 -8.33301 1.000 37.12333 287 PHE A C 1
ATOM 4020 O O . PHE A 1 268 ? -21.18508 -28.86652 -8.86065 1.000 32.09864 287 PHE A O 1
ATOM 4037 N N . ILE A 1 269 ? -22.96532 -29.44959 -7.61049 1.000 39.33608 288 ILE A N 1
ATOM 4038 C CA . ILE A 1 269 ? -23.51255 -28.10274 -7.51823 1.000 43.58342 288 ILE A CA 1
ATOM 4039 C C . ILE A 1 269 ? -23.56841 -27.72405 -6.05074 1.000 47.65501 288 ILE A C 1
ATOM 4040 O O . ILE A 1 269 ? -24.24253 -28.40068 -5.27559 1.000 38.20021 288 ILE A O 1
ATOM 4056 N N . ILE A 1 270 ? -22.86490 -26.66665 -5.66694 1.000 41.88132 289 ILE A N 1
ATOM 4057 C CA . ILE A 1 270 ? -22.76066 -26.23995 -4.26286 1.000 41.80242 289 ILE A CA 1
ATOM 4058 C C . ILE A 1 270 ? -23.64259 -25.01319 -4.05093 1.000 45.99990 289 ILE A C 1
ATOM 4059 O O . ILE A 1 270 ? -23.86882 -24.22513 -4.96871 1.000 44.65257 289 ILE A O 1
ATOM 4075 N N . ASN A 1 271 ? -24.19934 -24.87049 -2.84622 1.000 48.17518 290 ASN A N 1
ATOM 4076 C CA . ASN A 1 271 ? -25.00550 -23.70826 -2.49154 1.000 55.33571 290 ASN A CA 1
ATOM 4077 C C . ASN A 1 271 ? -24.20646 -22.82879 -1.52928 1.000 54.75756 290 ASN A C 1
ATOM 4078 O O . ASN A 1 271 ? -23.06404 -23.13276 -1.16791 1.000 51.02827 290 ASN A O 1
ATOM 4089 N N . GLU A 1 272 ? -24.81687 -21.71679 -1.12594 1.000 60.62855 291 GLU A N 1
ATOM 4090 C CA . GLU A 1 272 ? -24.12634 -20.76461 -0.26169 1.000 71.10067 291 GLU A CA 1
ATOM 4091 C C . GLU A 1 272 ? -23.90479 -21.30111 1.14266 1.000 63.33660 291 GLU A C 1
ATOM 4092 O O . GLU A 1 272 ? -23.06990 -20.75307 1.86505 1.000 66.65398 291 GLU A O 1
ATOM 4104 N N . GLN A 1 273 ? -24.63000 -22.34510 1.54876 1.000 60.64465 292 GLN A N 1
ATOM 4105 C CA . GLN A 1 273 ? -24.35727 -23.06070 2.79486 1.000 63.05401 292 GLN A CA 1
ATOM 4106 C C . GLN A 1 273 ? -23.26969 -24.13040 2.64590 1.000 62.61500 292 GLN A C 1
ATOM 4107 O O . GLN A 1 273 ? -23.03991 -24.90502 3.58042 1.000 56.52167 292 GLN A O 1
ATOM 4121 N N . SER A 1 274 ? -22.60272 -24.19763 1.49324 1.000 54.71199 293 SER A N 1
ATOM 4122 C CA . SER A 1 274 ? -21.55086 -25.17613 1.22087 1.000 54.63683 293 SER A CA 1
ATOM 4123 C C . SER A 1 274 ? -22.08617 -26.60866 1.20942 1.000 53.61240 293 SER A C 1
ATOM 4124 O O . SER A 1 274 ? -21.31920 -27.56624 1.41394 1.000 51.31159 293 SER A O 1
ATOM 4132 N N . GLN A 1 275 ? -23.38517 -26.77690 0.97382 1.000 53.73383 294 GLN A N 1
ATOM 4133 C CA . GLN A 1 275 ? -23.97092 -28.08435 0.70624 1.000 50.90006 294 GLN A CA 1
ATOM 4134 C C . GLN A 1 275 ? -23.82153 -28.39900 -0.78445 1.000 45.27739 294 GLN A C 1
ATOM 4135 O O . GLN A 1 275 ? -24.31313 -27.65202 -1.64592 1.000 47.32275 294 GLN A O 1
ATOM 4149 N N . VAL A 1 276 ? -23.15185 -29.50164 -1.08308 1.000 47.47113 295 VAL A N 1
ATOM 4150 C CA . VAL A 1 276 ? -22.90957 -29.92264 -2.46309 1.000 45.62142 295 VAL A CA 1
ATOM 4151 C C . VAL A 1 276 ? -23.93307 -30.97778 -2.87254 1.000 53.48647 295 VAL A C 1
ATOM 4152 O O . VAL A 1 276 ? -24.06658 -32.01578 -2.21057 1.000 60.79431 295 VAL A O 1
ATOM 4165 N N . GLU A 1 277 ? -24.68177 -30.70991 -3.94472 1.000 47.16882 296 GLU A N 1
ATOM 4166 C CA . GLU A 1 277 ? -25.58499 -31.71674 -4.49899 1.000 54.09083 296 GLU A CA 1
ATOM 4167 C C . GLU A 1 277 ? -24.84096 -32.44873 -5.60370 1.000 52.48479 296 GLU A C 1
ATOM 4168 O O . GLU A 1 277 ? -24.32731 -31.80495 -6.51757 1.000 43.92928 296 GLU A O 1
ATOM 4180 N N . ILE A 1 278 ? -24.75452 -33.77535 -5.50848 1.000 52.52650 297 ILE A N 1
ATOM 4181 C CA . ILE A 1 278 ? -24.22161 -34.60332 -6.59310 1.000 56.73377 297 ILE A CA 1
ATOM 4182 C C . ILE A 1 278 ? -25.42498 -34.96289 -7.45599 1.000 49.59329 297 ILE A C 1
ATOM 4183 O O . ILE A 1 278 ? -26.27830 -35.77431 -7.07644 1.000 55.61441 297 ILE A O 1
ATOM 4199 N N . LEU A 1 279 ? -25.53873 -34.28141 -8.58218 1.000 47.15875 298 LEU A N 1
ATOM 4200 C CA . LEU A 1 279 ? -26.77748 -34.30555 -9.35471 1.000 53.81241 298 LEU A CA 1
ATOM 4201 C C . LEU A 1 279 ? -27.21539 -35.71784 -9.72275 1.000 57.19662 298 LEU A C 1
ATOM 4202 O O . LEU A 1 279 ? -28.40877 -36.03873 -9.64402 1.000 57.74803 298 LEU A O 1
ATOM 4218 N N . GLY A 1 280 ? -26.28317 -36.56802 -10.15705 1.000 57.44848 299 GLY A N 1
ATOM 4219 C CA . GLY A 1 280 ? -26.69216 -37.87560 -10.67100 1.000 77.38213 299 GLY A CA 1
ATOM 4220 C C . GLY A 1 280 ? -27.33983 -38.75348 -9.61190 1.000 80.34538 299 GLY A C 1
ATOM 4221 O O . GLY A 1 280 ? -28.39243 -39.36979 -9.83781 1.000 74.10940 299 GLY A O 1
ATOM 4225 N N . LYS A 1 281 ? -26.71301 -38.82661 -8.44143 1.000 82.24874 300 LYS A N 1
ATOM 4226 C CA . LYS A 1 281 ? -27.21680 -39.60090 -7.31793 1.000 80.79732 300 LYS A CA 1
ATOM 4227 C C . LYS A 1 281 ? -28.18898 -38.81754 -6.44986 1.000 73.22822 300 LYS A C 1
ATOM 4228 O O . LYS A 1 281 ? -28.66845 -39.36058 -5.44545 1.000 74.18489 300 LYS A O 1
ATOM 4247 N N . GLN A 1 282 ? -28.50677 -37.57394 -6.81887 1.000 64.29425 301 GLN A N 1
ATOM 4248 C CA . GLN A 1 282 ? -29.41879 -36.73430 -6.03702 1.000 76.64261 301 GLN A CA 1
ATOM 4249 C C . GLN A 1 282 ? -29.07710 -36.85951 -4.55605 1.000 81.52600 301 GLN A C 1
ATOM 4250 O O . GLN A 1 282 ? -29.92371 -37.11597 -3.69987 1.000 70.89597 301 GLN A O 1
ATOM 4264 N N . GLU A 1 283 ? -27.78966 -36.67673 -4.27704 1.000 73.22854 302 GLU A N 1
ATOM 4265 C CA . GLU A 1 283 ? -27.18438 -36.85867 -2.96623 1.000 77.02003 302 GLU A CA 1
ATOM 4266 C C . GLU A 1 283 ? -26.68201 -35.51126 -2.46340 1.000 84.36500 302 GLU A C 1
ATOM 4267 O O . GLU A 1 283 ? -26.04795 -34.76130 -3.21971 1.000 67.83147 302 GLU A O 1
ATOM 4279 N N . LYS A 1 284 ? -26.97044 -35.19959 -1.19759 1.000 68.79921 303 LYS A N 1
ATOM 4280 C CA . LYS A 1 284 ? -26.41779 -34.00628 -0.56304 1.000 74.86208 303 LYS A CA 1
ATOM 4281 C C . LYS A 1 284 ? -25.10821 -34.36211 0.12893 1.000 68.75598 303 LYS A C 1
ATOM 4282 O O . LYS A 1 284 ? -25.03051 -35.36253 0.84720 1.000 63.75616 303 LYS A O 1
ATOM 4301 N N . SER A 1 285 ? -24.08070 -33.55451 -0.11139 1.000 57.15953 304 SER A N 1
ATOM 4302 C CA . SER A 1 285 ? -22.72914 -33.84651 0.34266 1.000 56.45004 304 SER A CA 1
ATOM 4303 C C . SER A 1 285 ? -21.99572 -32.52697 0.60717 1.000 51.09272 304 SER A C 1
ATOM 4304 O O . SER A 1 285 ? -22.61327 -31.47165 0.77677 1.000 50.06239 304 SER A O 1
ATOM 4312 N N . SER A 1 286 ? -20.67018 -32.57811 0.57342 1.000 48.67536 305 SER A N 1
ATOM 4313 C CA . SER A 1 286 ? -19.80565 -31.44648 0.89478 1.000 45.41319 305 SER A CA 1
ATOM 4314 C C . SER A 1 286 ? -18.45809 -31.76335 0.29608 1.000 49.13529 305 SER A C 1
ATOM 4315 O O . SER A 1 286 ? -18.17586 -32.91736 -0.05967 1.000 46.23233 305 SER A O 1
ATOM 4323 N N . TYR A 1 287 ? -17.63950 -30.71943 0.14319 1.000 40.29316 306 TYR A N 1
ATOM 4324 C CA . TYR A 1 287 ? -16.29759 -30.96438 -0.34784 1.000 35.82368 306 TYR A CA 1
ATOM 4325 C C . TYR A 1 287 ? -15.56663 -31.93659 0.55801 1.000 38.48556 306 TYR A C 1
ATOM 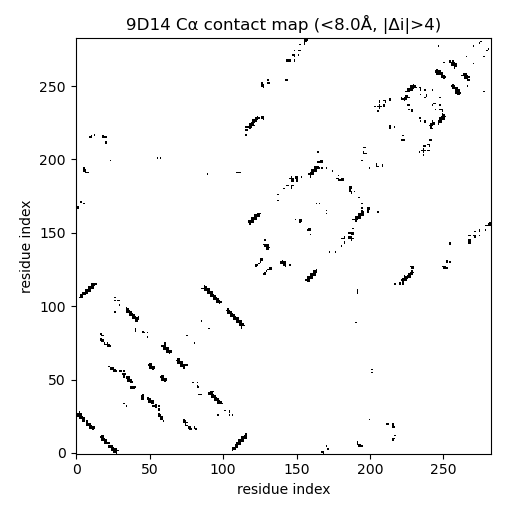4326 O O . TYR A 1 287 ? -14.76032 -32.73096 0.07673 1.000 39.54465 306 TYR A O 1
ATOM 4344 N N . LYS A 1 288 ? -15.77841 -31.84528 1.87888 1.000 38.47546 307 LYS A N 1
ATOM 4345 C CA . LYS A 1 288 ? -15.08770 -32.73550 2.80868 1.000 55.97481 307 LYS A CA 1
ATOM 4346 C C . LYS A 1 288 ? -15.47472 -34.19034 2.55801 1.000 55.38483 307 LYS A C 1
ATOM 4347 O O . LYS A 1 288 ? -14.60909 -35.06761 2.42351 1.000 47.26137 307 LYS A O 1
ATOM 4366 N N . LYS A 1 289 ? -16.78071 -34.46018 2.47177 1.000 47.26667 308 LYS A N 1
ATOM 4367 C CA . LYS A 1 289 ? -17.23452 -35.82958 2.22704 1.000 56.69849 308 LYS A CA 1
ATOM 4368 C C . LYS A 1 289 ? -16.84563 -36.33828 0.83735 1.000 56.65166 308 LYS A C 1
ATOM 4369 O O . LYS A 1 289 ? -16.45697 -37.50910 0.68768 1.000 47.20075 308 LYS A O 1
ATOM 4388 N N . ILE A 1 290 ? -16.96717 -35.49314 -0.19424 1.000 45.39849 309 ILE A N 1
ATOM 4389 C CA . ILE A 1 290 ? -16.52557 -35.90379 -1.52152 1.000 45.81910 309 ILE A CA 1
ATOM 4390 C C . ILE A 1 290 ? -15.06443 -36.29334 -1.47032 1.000 45.19064 309 ILE A C 1
ATOM 4391 O O . ILE A 1 290 ? -14.64257 -37.26831 -2.08800 1.000 41.82658 309 ILE A O 1
ATOM 4407 N N . ASN A 1 291 ? -14.25943 -35.54081 -0.73316 1.000 43.99096 310 ASN A N 1
ATOM 4408 C CA . ASN A 1 291 ? -12.85355 -35.91370 -0.61365 1.000 50.96687 310 ASN A CA 1
ATOM 4409 C C . ASN A 1 291 ? -12.67435 -37.28096 0.04274 1.000 49.38135 310 ASN A C 1
ATOM 4410 O O . ASN A 1 291 ? -11.75737 -38.02736 -0.31978 1.000 45.30506 310 ASN A O 1
ATOM 4421 N N . GLU A 1 292 ? -13.48524 -37.58785 1.06318 1.000 47.99541 311 GLU A N 1
ATOM 4422 C CA . GLU A 1 292 ? -13.41936 -38.89147 1.71546 1.000 54.13762 311 GLU A CA 1
ATOM 4423 C C . GLU A 1 292 ? -13.71211 -40.02135 0.74025 1.000 51.85270 311 GLU A C 1
ATOM 4424 O O . GLU A 1 292 ? -13.24442 -41.14304 0.94470 1.000 54.81384 311 GLU A O 1
ATOM 4436 N N . LYS A 1 293 ? -14.46710 -39.75243 -0.32427 1.000 52.05599 312 LYS A N 1
ATOM 4437 C CA . LYS A 1 293 ? -14.82918 -40.76387 -1.31572 1.000 59.68943 312 LYS A CA 1
ATOM 4438 C C . LYS A 1 293 ? -14.08885 -40.55966 -2.64209 1.000 51.07435 312 LYS A C 1
ATOM 4439 O O . LYS A 1 293 ? -14.58636 -40.93875 -3.70148 1.000 47.34579 312 LYS A O 1
ATOM 4458 N N . ILE A 1 294 ? -12.88700 -39.98141 -2.59929 1.000 45.05966 313 ILE A N 1
ATOM 4459 C CA . ILE A 1 294 ? -12.22047 -39.54383 -3.83228 1.000 47.60187 313 ILE A CA 1
ATOM 4460 C C . ILE A 1 294 ? -11.91792 -40.71987 -4.75473 1.000 49.11038 313 ILE A C 1
ATOM 4461 O O . ILE A 1 294 ? -12.05387 -40.60955 -5.98280 1.000 45.95763 313 ILE A O 1
ATOM 4477 N N . GLN A 1 295 ? -11.46308 -41.85011 -4.19689 1.000 53.56237 314 GLN A N 1
ATOM 4478 C CA . GLN A 1 295 ? -11.14971 -42.99110 -5.05294 1.000 51.66459 314 GLN A CA 1
ATOM 4479 C C . GLN A 1 295 ? -12.40083 -43.58051 -5.69473 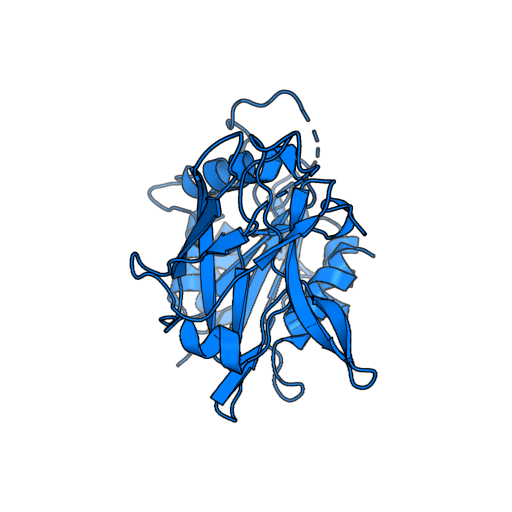1.000 54.93338 314 GLN A C 1
ATOM 4480 O O . GLN A 1 295 ? -12.31039 -44.28807 -6.70548 1.000 53.62504 314 GLN A O 1
ATOM 4494 N N . GLU A 1 296 ? -13.56325 -43.33764 -5.10919 1.000 50.67650 315 GLU A N 1
ATOM 4495 C CA . GLU A 1 296 ? -14.81046 -43.79806 -5.70572 1.000 54.99511 315 GLU A CA 1
ATOM 4496 C C . GLU A 1 296 ? -15.22969 -42.85455 -6.82609 1.000 46.53798 315 GLU A C 1
ATOM 4497 O O . GLU A 1 296 ? -15.61439 -43.29098 -7.90476 1.000 46.04367 315 GLU A O 1
ATOM 4509 N N . LEU A 1 297 ? -15.15362 -41.55471 -6.58607 1.000 48.89428 316 LEU A N 1
ATOM 4510 C CA . LEU A 1 297 ? -15.72691 -40.57088 -7.49680 1.000 44.27179 316 LEU A CA 1
ATOM 4511 C C . LEU A 1 297 ? -14.72789 -40.07403 -8.51802 1.000 43.56264 316 LEU A C 1
ATOM 4512 O O . LEU A 1 297 ? -15.13628 -39.72365 -9.62134 1.000 41.96680 316 LEU A O 1
ATOM 4528 N N . PHE A 1 298 ? -13.43414 -40.03253 -8.17931 1.000 35.77211 317 PHE A N 1
ATOM 4529 C CA . PHE A 1 298 ? -12.37218 -39.59776 -9.08007 1.000 37.97693 317 PHE A CA 1
ATOM 4530 C C . PHE A 1 298 ? -11.29550 -40.66721 -9.10438 1.000 44.88372 317 PHE A C 1
ATOM 4531 O O . PHE A 1 298 ? -10.15828 -40.41604 -8.69709 1.000 40.59924 317 PHE A O 1
ATOM 4548 N N . PRO A 1 299 ? -11.60851 -41.85506 -9.63233 1.000 46.61994 318 PRO A N 1
ATOM 4549 C CA . PRO A 1 299 ? -10.64707 -42.96870 -9.58707 1.000 51.53851 318 PRO A CA 1
ATOM 4550 C C . PRO A 1 299 ? -9.32968 -42.61728 -10.25571 1.000 54.13559 318 PRO A C 1
ATOM 4551 O O . PRO A 1 299 ? -9.28666 -41.94448 -11.28576 1.000 45.81175 318 PRO A O 1
ATOM 4562 N N . ARG A 1 300 ? -8.24417 -43.07417 -9.64022 1.000 50.18659 319 ARG A N 1
ATOM 4563 C CA . ARG A 1 300 ? -6.91510 -42.83026 -10.17024 1.000 53.26350 319 ARG A CA 1
ATOM 4564 C C . ARG A 1 300 ? -6.81022 -43.25510 -11.63948 1.000 56.83001 319 ARG A C 1
ATOM 4565 O O . ARG A 1 300 ? -7.24113 -44.34558 -12.02883 1.000 50.79371 319 ARG A O 1
ATOM 4586 N N . LEU A 1 301 ? -6.24934 -42.38628 -12.44862 1.000 53.12291 320 LEU A N 1
ATOM 4587 C CA . LEU A 1 301 ? -5.98791 -42.72929 -13.83855 1.000 59.64797 320 LEU A CA 1
ATOM 4588 C C . LEU A 1 301 ? -4.62008 -43.39712 -13.96988 1.000 64.68330 320 LEU A C 1
ATOM 4589 O O . LEU A 1 301 ? -3.70032 -43.11325 -13.19380 1.000 72.49761 320 LEU A O 1
ATOM 4605 N N . PRO A 1 302 ? -4.45339 -44.28422 -14.95480 1.000 77.17309 321 PRO A N 1
ATOM 4606 C CA . PRO A 1 302 ? -3.15954 -44.96165 -15.11061 1.000 87.84376 321 PRO A CA 1
ATOM 4607 C C . PRO A 1 302 ? -2.02585 -43.99340 -15.46454 1.000 85.98810 321 PRO A C 1
ATOM 4608 O O . PRO A 1 302 ? -0.95127 -44.09104 -14.86720 1.000 98.61667 321 PRO A O 1
#

B-factor: mean 56.91, std 25.21, range [18.54, 162.73]

Organism: Tetrahymena thermophila (strain SB210) (NCBI:txid312017)

Secondary structure (DSSP, 8-state):
---EE--EEEEE-TTS-EEEPPP-EE-SS------EEEEEETTEEPTT--BEE-TTSBEEEEEE-TTS-EEEESS--HHHHHHT-PPSEEEEEEEEEEETTTEEEEEEEEEEEEETT--EEEEE-TTTTBS------S---B-TTHHHHH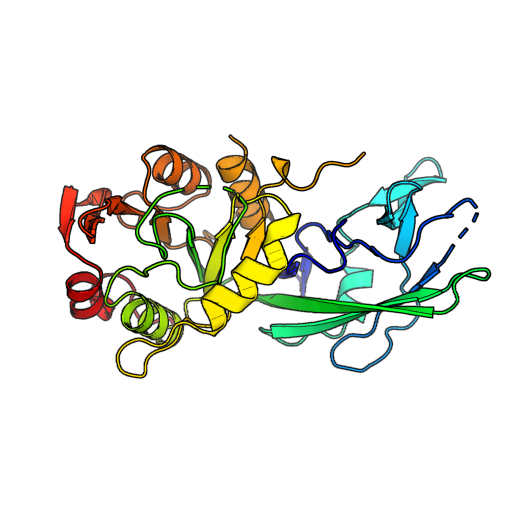HHHHHTT-EEEEEE-S-GGGHHHHHHHHHH-EETTEEPPP--EEE-GGGS----HHHHHHHHHHTTS-TTS--EEEEEESSHHHHHHHHHTT--GGGEEEE-TT-PEEETTTTEEE-HHHHHHTHHHHSPPP-